Protein 2D4G (pdb70)

Solvent-accessible surface area: 16867 Å² total

CATH classification: 3.90.1140.10

Radius of gyration: 20.69 Å; Cα contacts (8 Å, |Δi|>4): 642; chains: 2; bounding box: 54×54×52 Å

InterPro domains:
  IPR009097 Cyclic phosphodiesterase [SSF55144] (1-170)
  IPR022932 Putative phosphoesterase YjcG [MF_01444] (1-168)
  IPR022932 Putative phosphoesterase YjcG [NF010223] (1-169)
  IPR050580 2H phosphoesterase superfamily YjcG-like protein [PTHR40037] (2-169)

Sequence (330 aa):
KYGIVLFPSKKLQDLANSYRKRYDPSYSLIPPHLTLRASFECAEEKADQLVSHLRNIAKESHPLVLKTKYSSFAPVNNVIYIKAEPTEELKTLNEKLYTGVLAGEQEYNFVPHVTVGQNLSDDEHSDVLGQLKQEVSHEEIVDRFHLLYQLENGSWTVYETFLLGKYGIVLFPSKKLQDLANSYRKRYDPSYSLIPPHLTLRASFECAEEKADQLVSHLRNIAKESHPLVLKTKYSSFAPVNNVIYIKAEPTEELKTLNEKLYTGVLAGEQEYNFVPHVTVGQNLSDDEHSDVLGQLKQEVSHEEIVDRFHLLYQLENGSWTVYETFLLG

B-factor: mean 23.37, std 12.93, range [2.51, 97.67]

Organism: Bacillus subtilis (strain 168) (NCBI:txid224308)

Structure (mmCIF, N/CA/C/O backbone):
data_2D4G
#
_entry.id   2D4G
#
_cell.length_a   99.660
_cell.length_b   73.930
_cell.length_c   61.770
_cell.angle_alpha   90.00
_cell.angle_beta   113.56
_cell.angle_gamma   90.00
#
_symmetry.space_group_name_H-M   'C 1 2 1'
#
loop_
_entity.id
_entity.type
_entity.pdbx_description
1 polymer 'hypothetical protein BSU11850'
2 water water
#
loop_
_atom_site.group_PDB
_atom_site.id
_atom_site.type_symbol
_atom_site.label_atom_id
_atom_site.label_alt_id
_atom_site.label_comp_id
_atom_site.label_asym_id
_atom_site.label_entity_id
_atom_site.label_seq_id
_atom_site.pdbx_PDB_ins_code
_atom_site.Cartn_x
_atom_site.Cartn_y
_atom_site.Cartn_z
_atom_site.occupancy
_atom_site.B_iso_or_equiv
_atom_site.auth_seq_id
_atom_site.auth_comp_id
_atom_site.auth_asym_id
_atom_site.auth_atom_id
_atom_site.pdbx_PDB_model_num
ATOM 9 N N . LYS A 1 2 ? 13.256 16.483 51.409 1.00 25.68 2 LYS A N 1
ATOM 10 C CA . LYS A 1 2 ? 11.831 16.794 51.350 1.00 23.87 2 LYS A CA 1
ATOM 11 C C . LYS A 1 2 ? 11.055 15.499 51.200 1.00 22.25 2 LYS A C 1
ATOM 12 O O . LYS A 1 2 ? 11.465 14.613 50.453 1.00 21.30 2 LYS A O 1
ATOM 18 N N . TYR A 1 3 ? 9.936 15.391 51.899 1.00 18.88 3 TYR A N 1
ATOM 19 C CA . TYR A 1 3 ? 9.118 14.197 51.783 1.00 17.96 3 TYR A CA 1
ATOM 20 C C . TYR A 1 3 ? 7.683 14.607 51.557 1.00 16.59 3 TYR A C 1
ATOM 21 O O . TYR A 1 3 ? 7.272 15.720 51.874 1.00 15.15 3 TYR A O 1
ATOM 30 N N . GLY A 1 4 ? 6.917 13.706 50.980 1.00 17.03 4 GLY A N 1
ATOM 31 C CA . GLY A 1 4 ? 5.517 13.993 50.806 1.00 15.03 4 GLY A CA 1
ATOM 32 C C . GLY A 1 4 ? 4.858 12.653 51.038 1.00 15.45 4 GLY A C 1
ATOM 33 O O . GLY A 1 4 ? 5.475 11.647 50.765 1.00 16.49 4 GLY A O 1
ATOM 34 N N . ILE A 1 5 ? 3.624 12.592 51.516 1.00 14.20 5 ILE A N 1
ATOM 35 C CA . ILE A 1 5 ? 2.905 11.302 51.690 1.00 14.78 5 ILE A CA 1
ATOM 36 C C . ILE A 1 5 ? 1.639 11.462 50.797 1.00 16.31 5 ILE A C 1
ATOM 37 O O . ILE A 1 5 ? 0.986 12.317 51.170 1.00 18.67 5 ILE A O 1
ATOM 42 N N . VAL A 1 6 ? 1.271 10.737 49.707 1.00 16.22 6 VAL A N 1
ATOM 43 C CA . VAL A 1 6 ? 0.062 11.089 48.870 1.00 15.55 6 VAL A CA 1
ATOM 44 C C . VAL A 1 6 ? -0.683 9.846 48.448 1.00 15.78 6 VAL A C 1
ATOM 45 O O . VAL A 1 6 ? -0.232 8.769 48.752 1.00 15.00 6 VAL A O 1
ATOM 49 N N . LEU A 1 7 ? -1.779 10.004 47.702 1.00 15.03 7 LEU A N 1
ATOM 50 C CA . LEU A 1 7 ? -2.539 8.873 47.164 1.00 15.77 7 LEU A CA 1
ATOM 51 C C . LEU A 1 7 ? -2.449 8.986 45.636 1.00 15.21 7 LEU A C 1
ATOM 52 O O . LEU A 1 7 ? -2.506 10.086 45.089 1.00 15.63 7 LEU A O 1
ATOM 57 N N . PHE A 1 8 ? -2.283 7.856 44.960 1.00 14.72 8 PHE A N 1
ATOM 58 C CA . PHE A 1 8 ? -2.232 7.826 43.511 1.00 13.96 8 PHE A CA 1
ATOM 59 C C . PHE A 1 8 ? -3.499 7.062 43.170 1.00 14.48 8 PHE A C 1
ATOM 60 O O . PHE A 1 8 ? -3.630 5.885 43.512 1.00 14.55 8 PHE A O 1
ATOM 68 N N . PRO A 1 9 ? -4.466 7.732 42.527 1.00 14.30 9 PRO A N 1
ATOM 69 C CA . PRO A 1 9 ? -5.733 7.105 42.148 1.00 13.14 9 PRO A CA 1
ATOM 70 C C . PRO A 1 9 ? -5.566 6.239 40.908 1.00 13.36 9 PRO A C 1
ATOM 71 O O . PRO A 1 9 ? -4.482 6.192 40.320 1.00 9.58 9 PRO A O 1
ATOM 75 N N . SER A 1 10 ? -6.647 5.573 40.509 1.00 14.21 10 SER A N 1
ATOM 76 C CA . SER A 1 10 ? -6.638 4.698 39.337 1.00 15.15 10 SER A CA 1
ATOM 77 C C . SER A 1 10 ? -6.046 5.380 38.105 1.00 14.65 10 SER A C 1
ATOM 78 O O . SER A 1 10 ? -5.945 6.606 38.054 1.00 13.77 10 SER A O 1
ATOM 81 N N . LYS A 1 11 ? -5.655 4.578 37.117 1.00 13.87 11 LYS A N 1
ATOM 82 C CA . LYS A 1 11 ? -5.091 5.100 35.870 1.00 15.48 11 LYS A CA 1
ATOM 83 C C . LYS A 1 11 ? -6.116 5.972 35.155 1.00 15.56 11 LYS A C 1
ATOM 84 O O . LYS A 1 11 ? -5.783 6.982 34.531 1.00 15.67 11 LYS A O 1
ATOM 90 N N . LYS A 1 12 ? -7.372 5.556 35.248 1.00 16.64 12 LYS A N 1
ATOM 91 C CA . LYS A 1 12 ? -8.471 6.257 34.615 1.00 19.49 12 LYS A CA 1
ATOM 92 C C . LYS A 1 12 ? -8.618 7.704 35.098 1.00 19.30 12 LYS A C 1
ATOM 93 O O . LYS A 1 12 ? -8.964 8.592 34.320 1.00 20.04 12 LYS A O 1
ATOM 99 N N . LEU A 1 13 ? -8.359 7.941 36.378 1.00 19.30 13 LEU A N 1
ATOM 100 C CA . LEU A 1 13 ? -8.471 9.288 36.926 1.00 17.82 13 LEU A CA 1
ATOM 101 C C . LEU A 1 13 ? -7.214 10.104 36.631 1.00 17.65 13 LEU A C 1
ATOM 102 O O . LEU A 1 13 ? -7.300 11.289 36.305 1.00 19.19 13 LEU A O 1
ATOM 107 N N . GLN A 1 14 ? -6.049 9.472 36.738 1.00 14.93 14 GLN A N 1
ATOM 108 C CA . GLN A 1 14 ? -4.797 10.162 36.460 1.00 15.02 14 GLN A CA 1
ATOM 109 C C . GLN A 1 14 ? -4.800 10.679 35.017 1.00 14.79 14 GLN A C 1
ATOM 110 O O . GLN A 1 14 ? -4.442 11.833 34.753 1.00 12.21 14 GLN A O 1
ATOM 116 N N . ASP A 1 15 ? -5.202 9.824 34.084 1.00 14.57 15 ASP A N 1
ATOM 117 C CA . ASP A 1 15 ? -5.246 10.220 32.680 1.00 15.15 15 ASP A CA 1
ATOM 118 C C . ASP A 1 15 ? -6.169 11.422 32.502 1.00 14.22 15 ASP A C 1
ATOM 119 O O . ASP A 1 15 ? -5.830 12.388 31.821 1.00 14.91 15 ASP A O 1
ATOM 124 N N . LEU A 1 16 ? -7.334 11.359 33.132 1.00 13.17 16 LEU A N 1
ATOM 125 C CA . LEU A 1 16 ? -8.298 12.444 33.058 1.00 12.74 16 LEU A CA 1
ATOM 126 C C . LEU A 1 16 ? -7.637 13.732 33.554 1.00 11.69 16 LEU A C 1
ATOM 127 O O . LEU A 1 16 ? -7.693 14.763 32.885 1.00 13.18 16 LEU A O 1
ATOM 132 N N . ALA A 1 17 ? -7.008 13.672 34.726 1.00 9.13 17 ALA A N 1
ATOM 133 C CA . ALA A 1 17 ? -6.343 14.848 35.281 1.00 9.72 17 ALA A CA 1
ATOM 134 C C . ALA A 1 17 ? -5.219 15.321 34.363 1.00 8.19 17 ALA A C 1
ATOM 135 O O . ALA A 1 17 ? -5.073 16.520 34.105 1.00 7.68 17 ALA A O 1
ATOM 137 N N . ASN A 1 18 ? -4.432 14.374 33.865 1.00 7.68 18 ASN A N 1
ATOM 138 C CA . ASN A 1 18 ? -3.319 14.696 32.979 1.00 9.29 18 ASN A CA 1
ATOM 139 C C . ASN A 1 18 ? -3.735 15.355 31.663 1.00 10.64 18 ASN A C 1
ATOM 140 O O . ASN A 1 18 ? -2.954 16.104 31.074 1.00 10.80 18 ASN A O 1
ATOM 145 N N . SER A 1 19 ? -4.952 15.088 31.194 1.00 11.06 19 SER A N 1
ATOM 146 C CA . SER A 1 19 ? -5.388 15.700 29.942 1.00 13.83 19 SER A CA 1
ATOM 147 C C . SER A 1 19 ? -5.460 17.214 30.140 1.00 14.21 19 SER A C 1
ATOM 148 O O . SER A 1 19 ? -5.499 17.976 29.176 1.00 13.29 19 SER A O 1
ATOM 151 N N . TYR A 1 20 ? -5.477 17.641 31.399 1.00 14.84 20 TYR A N 1
ATOM 152 C CA . TYR A 1 20 ? -5.522 19.065 31.721 1.00 13.75 20 TYR A CA 1
ATOM 153 C C . TYR A 1 20 ? -4.186 19.547 32.289 1.00 12.17 20 TYR A C 1
ATOM 154 O O . TYR A 1 20 ? -3.760 20.669 32.011 1.00 11.84 20 TYR A O 1
ATOM 163 N N . ARG A 1 21 ? -3.521 18.698 33.071 1.00 10.75 21 ARG A N 1
ATOM 164 C CA . ARG A 1 21 ? -2.236 19.071 33.664 1.00 11.82 21 ARG A CA 1
ATOM 165 C C . ARG A 1 21 ? -1.199 19.322 32.591 1.00 12.14 21 ARG A C 1
ATOM 166 O O . ARG A 1 21 ? -0.368 20.228 32.701 1.00 10.50 21 ARG A O 1
ATOM 174 N N . LYS A 1 22 ? -1.237 18.500 31.552 1.00 13.36 22 LYS A N 1
ATOM 175 C CA . LYS A 1 22 ? -0.282 18.663 30.479 1.00 14.48 22 LYS A CA 1
ATOM 176 C C . LYS A 1 22 ? -0.264 20.118 30.077 1.00 13.49 22 LYS A C 1
ATOM 177 O O . LYS A 1 22 ? 0.773 20.647 29.783 1.00 13.26 22 LYS A O 1
ATOM 183 N N . ARG A 1 23 ? -1.418 20.778 30.107 1.00 13.83 23 ARG A N 1
ATOM 184 C CA . ARG A 1 23 ? -1.511 22.175 29.703 1.00 13.93 23 ARG A CA 1
ATOM 185 C C . ARG A 1 23 ? -1.272 23.210 30.797 1.00 13.84 23 ARG A C 1
ATOM 186 O O . ARG A 1 23 ? -0.474 24.132 30.640 1.00 13.00 23 ARG A O 1
ATOM 194 N N . TYR A 1 24 ? -1.960 23.026 31.917 1.00 13.01 24 TYR A N 1
ATOM 195 C CA . TYR A 1 24 ? -1.932 23.985 33.010 1.00 12.33 24 TYR A CA 1
ATOM 196 C C . TYR A 1 24 ? -1.161 23.730 34.289 1.00 10.80 24 TYR A C 1
ATOM 197 O O . TYR A 1 24 ? -1.127 24.615 35.143 1.00 10.19 24 TYR A O 1
ATOM 206 N N . ASP A 1 25 ? -0.547 22.561 34.439 1.00 9.58 25 ASP A N 1
ATOM 207 C CA . ASP A 1 25 ? 0.154 22.247 35.690 1.00 9.21 25 ASP A CA 1
ATOM 208 C C . ASP A 1 25 ? 1.664 22.052 35.558 1.00 10.04 25 ASP A C 1
ATOM 209 O O . ASP A 1 25 ? 2.122 21.097 34.928 1.00 8.23 25 ASP A O 1
ATOM 214 N N . PRO A 1 26 ? 2.459 22.958 36.158 1.00 11.20 26 PRO A N 1
ATOM 215 C CA . PRO A 1 26 ? 3.919 22.839 36.083 1.00 13.26 26 PRO A CA 1
ATOM 216 C C . PRO A 1 26 ? 4.415 21.536 36.709 1.00 13.20 26 PRO A C 1
ATOM 217 O O . PRO A 1 26 ? 5.504 21.064 36.389 1.00 16.25 26 PRO A O 1
ATOM 221 N N . SER A 1 27 ? 3.613 20.956 37.600 1.00 14.02 27 SER A N 1
ATOM 222 C CA . SER A 1 27 ? 3.982 19.700 38.245 1.00 14.61 27 SER A CA 1
ATOM 223 C C . SER A 1 27 ? 3.796 18.530 37.293 1.00 15.42 27 SER A C 1
ATOM 224 O O . SER A 1 27 ? 4.187 17.402 37.596 1.00 16.46 27 SER A O 1
ATOM 227 N N . TYR A 1 28 ? 3.188 18.797 36.144 1.00 15.24 28 TYR A N 1
ATOM 228 C CA . TYR A 1 28 ? 2.949 17.753 35.160 1.00 15.92 28 TYR A CA 1
ATOM 229 C C . TYR A 1 28 ? 4.143 16.816 35.003 1.00 16.08 28 TYR A C 1
ATOM 230 O O . TYR A 1 28 ? 3.998 15.601 35.082 1.00 17.17 28 TYR A O 1
ATOM 239 N N . SER A 1 29 ? 5.321 17.386 34.786 1.00 14.96 29 SER A N 1
ATOM 240 C CA . SER A 1 29 ? 6.531 16.589 34.594 1.00 15.91 29 SER A CA 1
ATOM 241 C C . SER A 1 29 ? 7.258 16.238 35.889 1.00 15.79 29 SER A C 1
ATOM 242 O O . SER A 1 29 ? 8.317 15.616 35.857 1.00 16.64 29 SER A O 1
ATOM 245 N N . LEU A 1 30 ? 6.680 16.611 37.025 1.00 15.27 30 LEU A N 1
ATOM 246 C CA . LEU A 1 30 ? 7.310 16.358 38.317 1.00 14.23 30 LEU A CA 1
ATOM 247 C C . LEU A 1 30 ? 6.711 15.222 39.127 1.00 13.96 30 LEU A C 1
ATOM 248 O O . LEU A 1 30 ? 7.372 14.671 40.007 1.00 12.76 30 LEU A O 1
ATOM 253 N N . ILE A 1 31 ? 5.461 14.877 38.844 1.00 14.13 31 ILE A N 1
ATOM 254 C CA . ILE A 1 31 ? 4.785 13.833 39.598 1.00 13.73 31 ILE A CA 1
ATOM 255 C C . ILE A 1 31 ? 3.414 13.564 38.977 1.00 14.22 31 ILE A C 1
ATOM 256 O O . ILE A 1 31 ? 2.752 14.484 38.499 1.00 15.12 31 ILE A O 1
ATOM 261 N N . PRO A 1 32 ? 2.975 12.296 38.966 1.00 15.20 32 PRO A N 1
ATOM 262 C CA . PRO A 1 32 ? 1.665 11.970 38.387 1.00 15.08 32 PRO A CA 1
ATOM 263 C C . PRO A 1 32 ? 0.496 12.468 39.245 1.00 14.80 32 PRO A C 1
ATOM 264 O O . PRO A 1 32 ? 0.671 12.774 40.424 1.00 14.66 32 PRO A O 1
ATOM 268 N N . PRO A 1 33 ? -0.707 12.575 38.653 1.00 14.09 33 PRO A N 1
ATOM 269 C CA . PRO A 1 33 ? -1.885 13.042 39.389 1.00 13.50 33 PRO A CA 1
ATOM 270 C C . PRO A 1 33 ? -1.945 12.392 40.760 1.00 14.14 33 PRO A C 1
ATOM 271 O O . PRO A 1 33 ? -1.798 11.172 40.892 1.00 13.64 33 PRO A O 1
ATOM 275 N N . HIS A 1 34 ? -2.172 13.203 41.785 1.00 12.58 34 HIS A N 1
ATOM 276 C CA . HIS A 1 34 ? -2.208 12.680 43.143 1.00 11.23 34 HIS A CA 1
ATOM 277 C C . HIS A 1 34 ? -3.159 13.468 44.037 1.00 12.01 34 HIS A C 1
ATOM 278 O O . HIS A 1 34 ? -3.658 14.519 43.642 1.00 11.43 34 HIS A O 1
ATOM 285 N N . LEU A 1 35 ? -3.406 12.943 45.233 1.00 12.26 35 LEU A N 1
ATOM 286 C CA . LEU A 1 35 ? -4.270 13.576 46.203 1.00 14.63 35 LEU A CA 1
ATOM 287 C C . LEU A 1 35 ? -3.391 13.618 47.427 1.00 16.51 35 LEU A C 1
ATOM 288 O O . LEU A 1 35 ? -3.104 12.571 48.065 1.00 13.86 35 LEU A O 1
ATOM 293 N N . THR A 1 36 ? -3.011 14.873 47.713 1.00 19.43 36 THR A N 1
ATOM 294 C CA . THR A 1 36 ? -2.116 15.083 48.756 1.00 22.73 36 THR A CA 1
ATOM 295 C C . THR A 1 36 ? -2.071 14.448 50.066 1.00 26.75 36 THR A C 1
ATOM 296 O O . THR A 1 36 ? -2.844 14.515 51.009 1.00 25.38 36 THR A O 1
ATOM 300 N N . LEU A 1 37 ? -0.819 14.064 50.001 1.00 32.66 37 LEU A N 1
ATOM 301 C CA . LEU A 1 37 ? 0.147 13.603 50.794 1.00 35.83 37 LEU A CA 1
ATOM 302 C C . LEU A 1 37 ? -0.389 14.184 52.124 1.00 37.21 37 LEU A C 1
ATOM 303 O O . LEU A 1 37 ? -1.253 13.591 52.530 1.00 39.16 37 LEU A O 1
ATOM 308 N N . ARG A 1 38 ? 0.138 15.074 52.926 1.00 35.34 38 ARG A N 1
ATOM 309 C CA . ARG A 1 38 ? -0.348 15.809 54.225 1.00 30.50 38 ARG A CA 1
ATOM 310 C C . ARG A 1 38 ? 0.652 16.837 53.756 1.00 27.48 38 ARG A C 1
ATOM 311 O O . ARG A 1 38 ? 1.335 16.508 52.809 1.00 26.94 38 ARG A O 1
ATOM 319 N N . ALA A 1 39 ? 0.771 18.040 54.287 1.00 24.40 39 ALA A N 1
ATOM 320 C CA . ALA A 1 39 ? 1.773 18.911 53.673 1.00 22.90 39 ALA A CA 1
ATOM 321 C C . ALA A 1 39 ? 3.188 18.295 53.608 1.00 22.30 39 ALA A C 1
ATOM 322 O O . ALA A 1 39 ? 3.571 17.544 54.497 1.00 21.79 39 ALA A O 1
ATOM 324 N N . SER A 1 40 ? 3.975 18.630 52.583 1.00 22.31 40 SER A N 1
ATOM 325 C CA . SER A 1 40 ? 5.342 18.112 52.460 1.00 23.39 40 SER A CA 1
ATOM 326 C C . SER A 1 40 ? 6.175 18.685 53.587 1.00 23.57 40 SER A C 1
ATOM 327 O O . SER A 1 40 ? 5.920 19.787 54.086 1.00 21.25 40 SER A O 1
ATOM 330 N N . PHE A 1 41 ? 7.179 17.929 53.993 1.00 25.49 41 PHE A N 1
ATOM 331 C CA . PHE A 1 41 ? 8.003 18.383 55.112 1.00 29.42 41 PHE A CA 1
ATOM 332 C C . PHE A 1 41 ? 9.518 18.070 54.998 1.00 32.81 41 PHE A C 1
ATOM 333 O O . PHE A 1 41 ? 9.907 17.218 54.191 1.00 33.08 41 PHE A O 1
ATOM 341 N N . GLU A 1 42 ? 10.338 18.716 55.824 1.00 36.71 42 GLU A N 1
ATOM 342 C CA . GLU A 1 42 ? 11.786 18.551 55.826 1.00 40.82 42 GLU A CA 1
ATOM 343 C C . GLU A 1 42 ? 12.359 17.612 56.868 1.00 42.24 42 GLU A C 1
ATOM 344 O O . GLU A 1 42 ? 12.766 18.088 57.921 1.00 45.43 42 GLU A O 1
ATOM 350 N N . CYS A 1 43 ? 12.416 16.298 56.560 1.00 43.76 43 CYS A N 1
ATOM 351 C CA . CYS A 1 43 ? 12.941 15.388 57.575 1.00 44.92 43 CYS A CA 1
ATOM 352 C C . CYS A 1 43 ? 14.355 15.054 57.355 1.00 46.32 43 CYS A C 1
ATOM 353 O O . CYS A 1 43 ? 14.825 15.277 56.283 1.00 46.39 43 CYS A O 1
ATOM 356 N N . ALA A 1 44 ? 15.051 14.644 58.414 1.00 46.72 44 ALA A N 1
ATOM 357 C CA . ALA A 1 44 ? 16.477 14.299 58.328 1.00 47.09 44 ALA A CA 1
ATOM 358 C C . ALA A 1 44 ? 16.406 12.915 57.706 1.00 47.77 44 ALA A C 1
ATOM 359 O O . ALA A 1 44 ? 15.930 11.973 58.331 1.00 47.46 44 ALA A O 1
ATOM 361 N N . GLU A 1 45 ? 16.836 12.799 56.454 1.00 49.37 45 GLU A N 1
ATOM 362 C CA . GLU A 1 45 ? 16.788 11.519 55.729 1.00 51.27 45 GLU A CA 1
ATOM 363 C C . GLU A 1 45 ? 17.240 10.321 56.552 1.00 52.29 45 GLU A C 1
ATOM 364 O O . GLU A 1 45 ? 16.866 9.184 56.254 1.00 52.78 45 GLU A O 1
ATOM 370 N N . GLU A 1 46 ? 18.050 10.582 57.572 1.00 53.21 46 GLU A N 1
ATOM 371 C CA . GLU A 1 46 ? 18.601 9.527 58.403 1.00 54.25 46 GLU A CA 1
ATOM 372 C C . GLU A 1 46 ? 17.698 9.032 59.523 1.00 53.82 46 GLU A C 1
ATOM 373 O O . GLU A 1 46 ? 17.956 7.987 60.119 1.00 54.37 46 GLU A O 1
ATOM 379 N N . LYS A 1 47 ? 16.653 9.790 59.821 1.00 52.50 47 LYS A N 1
ATOM 380 C CA . LYS A 1 47 ? 15.699 9.390 60.840 1.00 51.17 47 LYS A CA 1
ATOM 381 C C . LYS A 1 47 ? 14.431 9.112 60.054 1.00 49.97 47 LYS A C 1
ATOM 382 O O . LYS A 1 47 ? 13.354 9.623 60.362 1.00 49.59 47 LYS A O 1
ATOM 388 N N . ALA A 1 48 ? 14.622 8.425 58.930 1.00 48.27 48 ALA A N 1
ATOM 389 C CA . ALA A 1 48 ? 13.543 8.060 58.024 1.00 46.32 48 ALA A CA 1
ATOM 390 C C . ALA A 1 48 ? 12.900 6.751 58.455 1.00 45.07 48 ALA A C 1
ATOM 391 O O . ALA A 1 48 ? 11.781 6.441 58.049 1.00 43.65 48 ALA A O 1
ATOM 393 N N . ASP A 1 49 ? 13.620 5.981 59.268 1.00 45.17 49 ASP A N 1
ATOM 394 C CA . ASP A 1 49 ? 13.103 4.710 59.767 1.00 44.30 49 ASP A CA 1
ATOM 395 C C . ASP A 1 49 ? 11.898 4.960 60.661 1.00 42.51 49 ASP A C 1
ATOM 396 O O . ASP A 1 49 ? 10.889 4.265 60.558 1.00 42.36 49 ASP A O 1
ATOM 401 N N . GLN A 1 50 ? 12.016 5.947 61.545 1.00 41.73 50 GLN A N 1
ATOM 402 C CA . GLN A 1 50 ? 10.924 6.302 62.447 1.00 41.24 50 GLN A CA 1
ATOM 403 C C . GLN A 1 50 ? 9.715 6.516 61.557 1.00 39.03 50 GLN A C 1
ATOM 404 O O . GLN A 1 50 ? 8.697 5.830 61.667 1.00 38.70 50 GLN A O 1
ATOM 410 N N . LEU A 1 51 ? 9.870 7.488 60.667 1.00 37.02 51 LEU A N 1
ATOM 411 C CA . LEU A 1 51 ? 8.858 7.871 59.700 1.00 34.78 51 LEU A CA 1
ATOM 412 C C . LEU A 1 51 ? 8.173 6.645 59.116 1.00 32.24 51 LEU A C 1
ATOM 413 O O . LEU A 1 51 ? 6.955 6.501 59.209 1.00 32.93 51 LEU A O 1
ATOM 418 N N . VAL A 1 52 ? 8.958 5.773 58.495 1.00 29.95 52 VAL A N 1
ATOM 419 C CA . VAL A 1 52 ? 8.418 4.570 57.878 1.00 29.07 52 VAL A CA 1
ATOM 420 C C . VAL A 1 52 ? 7.659 3.686 58.867 1.00 28.00 52 VAL A C 1
ATOM 421 O O . VAL A 1 52 ? 6.693 3.027 58.488 1.00 27.57 52 VAL A O 1
ATOM 425 N N . SER A 1 53 ? 8.086 3.679 60.129 1.00 27.29 53 SER A N 1
ATOM 426 C CA . SER A 1 53 ? 7.415 2.874 61.153 1.00 27.01 53 SER A CA 1
ATOM 427 C C . SER A 1 53 ? 6.081 3.502 61.459 1.00 26.91 53 SER A C 1
ATOM 428 O O . SER A 1 53 ? 5.029 2.854 61.399 1.00 26.78 53 SER A O 1
ATOM 431 N N . HIS A 1 54 ? 6.135 4.780 61.815 1.00 25.21 54 HIS A N 1
ATOM 432 C CA . HIS A 1 54 ? 4.927 5.492 62.147 1.00 25.36 54 HIS A CA 1
ATOM 433 C C . HIS A 1 54 ? 3.901 5.350 61.019 1.00 23.87 54 HIS A C 1
ATOM 434 O O . HIS A 1 54 ? 2.720 5.137 61.280 1.00 24.19 54 HIS A O 1
ATOM 441 N N . LEU A 1 55 ? 4.352 5.443 59.772 1.00 21.03 55 LEU A N 1
ATOM 442 C CA . LEU A 1 55 ? 3.436 5.315 58.645 1.00 21.73 55 LEU A CA 1
ATOM 443 C C . LEU A 1 55 ? 2.831 3.914 58.545 1.00 22.46 55 LEU A C 1
ATOM 444 O O . LEU A 1 55 ? 1.616 3.778 58.402 1.00 21.91 55 LEU A O 1
ATOM 449 N N . ARG A 1 56 ? 3.668 2.880 58.629 1.00 24.09 56 ARG A N 1
ATOM 450 C CA . ARG A 1 56 ? 3.189 1.496 58.557 1.00 25.60 56 ARG A CA 1
ATOM 451 C C . ARG A 1 56 ? 2.052 1.269 59.548 1.00 25.51 56 ARG A C 1
ATOM 452 O O . ARG A 1 56 ? 1.072 0.585 59.242 1.00 25.16 56 ARG A O 1
ATOM 460 N N . ASN A 1 57 ? 2.187 1.840 60.742 1.00 26.28 57 ASN A N 1
ATOM 461 C CA . ASN A 1 57 ? 1.161 1.694 61.770 1.00 25.82 57 ASN A CA 1
ATOM 462 C C . ASN A 1 57 ? -0.098 2.494 61.465 1.00 24.80 57 ASN A C 1
ATOM 463 O O . ASN A 1 57 ? -1.211 1.995 61.621 1.00 20.53 57 ASN A O 1
ATOM 468 N N . ILE A 1 58 ? 0.076 3.743 61.047 1.00 25.09 58 ILE A N 1
ATOM 469 C CA . ILE A 1 58 ? -1.070 4.576 60.710 1.00 24.99 58 ILE A CA 1
ATOM 470 C C . ILE A 1 58 ? -1.868 3.863 59.633 1.00 24.71 58 ILE A C 1
ATOM 471 O O . ILE A 1 58 ? -3.097 3.855 59.664 1.00 25.19 58 ILE A O 1
ATOM 476 N N . ALA A 1 59 ? -1.151 3.255 58.690 1.00 24.96 59 ALA A N 1
ATOM 477 C CA . ALA A 1 59 ? -1.767 2.517 57.592 1.00 26.37 59 ALA A CA 1
ATOM 478 C C . ALA A 1 59 ? -2.441 1.265 58.127 1.00 26.81 59 ALA A C 1
ATOM 479 O O . ALA A 1 59 ? -3.425 0.790 57.558 1.00 26.56 59 ALA A O 1
ATOM 481 N N . LYS A 1 60 ? -1.899 0.729 59.218 1.00 29.19 60 LYS A N 1
ATOM 482 C CA . LYS A 1 60 ? -2.459 -0.463 59.848 1.00 31.87 60 LYS A CA 1
ATOM 483 C C . LYS A 1 60 ? -3.897 -0.220 60.292 1.00 32.95 60 LYS A C 1
ATOM 484 O O . LYS A 1 60 ? -4.787 -1.005 59.965 1.00 34.34 60 LYS A O 1
ATOM 490 N N . GLU A 1 61 ? -4.126 0.859 61.040 1.00 33.38 61 GLU A N 1
ATOM 491 C CA . GLU A 1 61 ? -5.475 1.168 61.522 1.00 34.75 61 GLU A CA 1
ATOM 492 C C . GLU A 1 61 ? -6.291 2.044 60.613 1.00 33.98 61 GLU A C 1
ATOM 493 O O . GLU A 1 61 ? -7.085 2.860 61.082 1.00 34.18 61 GLU A O 1
ATOM 499 N N . SER A 1 62 ? -6.090 1.903 59.311 1.00 32.73 62 SER A N 1
ATOM 500 C CA . SER A 1 62 ? -6.861 2.681 58.368 1.00 31.27 62 SER A CA 1
ATOM 501 C C . SER A 1 62 ? -7.589 1.669 57.510 1.00 31.22 62 SER A C 1
ATOM 502 O O . SER A 1 62 ? -7.546 0.469 57.786 1.00 32.35 62 SER A O 1
ATOM 505 N N . HIS A 1 63 ? -8.272 2.151 56.484 1.00 29.68 63 HIS A N 1
ATOM 506 C CA . HIS A 1 63 ? -9.002 1.275 55.588 1.00 27.13 63 HIS A CA 1
ATOM 507 C C . HIS A 1 63 ? -8.990 1.916 54.221 1.00 25.58 63 HIS A C 1
ATOM 508 O O . HIS A 1 63 ? -8.810 3.125 54.099 1.00 24.80 63 HIS A O 1
ATOM 515 N N . PRO A 1 64 ? -9.162 1.111 53.167 1.00 23.31 64 PRO A N 1
ATOM 516 C CA . PRO A 1 64 ? -9.170 1.668 51.815 1.00 21.11 64 PRO A CA 1
ATOM 517 C C . PRO A 1 64 ? -10.151 2.842 51.798 1.00 21.17 64 PRO A C 1
ATOM 518 O O . PRO A 1 64 ? -11.256 2.724 52.328 1.00 21.05 64 PRO A O 1
ATOM 522 N N . LEU A 1 65 ? -9.750 3.969 51.211 1.00 20.89 65 LEU A N 1
ATOM 523 C CA . LEU A 1 65 ? -10.618 5.151 51.153 1.00 20.61 65 LEU A CA 1
ATOM 524 C C . LEU A 1 65 ? -11.441 5.235 49.877 1.00 19.04 65 LEU A C 1
ATOM 525 O O . LEU A 1 65 ? -10.966 4.885 48.797 1.00 18.40 65 LEU A O 1
ATOM 530 N N . VAL A 1 66 ? -12.672 5.719 49.995 1.00 19.57 66 VAL A N 1
ATOM 531 C CA . VAL A 1 66 ? -13.506 5.882 48.813 1.00 20.73 66 VAL A CA 1
ATOM 532 C C . VAL A 1 66 ? -13.379 7.328 48.356 1.00 19.99 66 VAL A C 1
ATOM 533 O O . VAL A 1 66 ? -13.547 8.257 49.142 1.00 19.94 66 VAL A O 1
ATOM 537 N N . LEU A 1 67 ? -13.054 7.510 47.083 1.00 20.54 67 LEU A N 1
ATOM 538 C CA . LEU A 1 67 ? -12.910 8.841 46.514 1.00 20.44 67 LEU A CA 1
ATOM 539 C C . LEU A 1 67 ? -14.021 9.070 45.483 1.00 20.09 67 LEU A C 1
ATOM 540 O O . LEU A 1 67 ? -14.058 8.377 44.463 1.00 20.34 67 LEU A O 1
ATOM 545 N N . LYS A 1 68 ? -14.944 9.995 45.761 1.00 20.14 68 LYS A N 1
ATOM 546 C CA . LYS A 1 68 ? -16.007 10.331 44.799 1.00 20.69 68 LYS A CA 1
ATOM 547 C C . LYS A 1 68 ? -15.728 11.765 44.351 1.00 19.69 68 LYS A C 1
ATOM 548 O O . LYS A 1 68 ? -15.914 12.721 45.110 1.00 17.84 68 LYS A O 1
ATOM 562 N N . THR A 1 70 ? -16.487 15.006 42.483 1.00 18.60 70 THR A N 1
ATOM 563 C CA . THR A 1 70 ? -17.711 15.687 42.086 1.00 19.44 70 THR A CA 1
ATOM 564 C C . THR A 1 70 ? -17.634 16.840 41.098 1.00 18.90 70 THR A C 1
ATOM 565 O O . THR A 1 70 ? -18.624 17.133 40.435 1.00 17.43 70 THR A O 1
ATOM 569 N N . LYS A 1 71 ? -16.486 17.501 40.987 1.00 17.91 71 LYS A N 1
ATOM 570 C CA . LYS A 1 71 ? -16.401 18.635 40.071 1.00 16.16 71 LYS A CA 1
ATOM 571 C C . LYS A 1 71 ? -15.047 19.304 40.064 1.00 15.26 71 LYS A C 1
ATOM 572 O O . LYS A 1 71 ? -14.141 18.911 40.795 1.00 14.95 71 LYS A O 1
ATOM 578 N N . TYR A 1 72 ? -14.929 20.327 39.225 1.00 14.76 72 TYR A N 1
ATOM 579 C CA . TYR A 1 72 ? -13.710 21.110 39.147 1.00 16.22 72 TYR A CA 1
ATOM 580 C C . TYR A 1 72 ? -14.003 22.382 39.926 1.00 17.11 72 TYR A C 1
ATOM 581 O O . TYR A 1 72 ? -15.076 22.972 39.781 1.00 17.20 72 TYR A O 1
ATOM 590 N N . SER A 1 73 ? -13.056 22.797 40.756 1.00 17.05 73 SER A N 1
ATOM 591 C CA . SER A 1 73 ? -13.225 24.006 41.546 1.00 18.43 73 SER A CA 1
ATOM 592 C C . SER A 1 73 ? -11.886 24.737 41.618 1.00 18.86 73 SER A C 1
ATOM 593 O O . SER A 1 73 ? -10.930 24.352 40.937 1.00 19.51 73 SER A O 1
ATOM 596 N N . SER A 1 74 ? -11.814 25.781 42.441 1.00 18.57 74 SER A N 1
ATOM 597 C CA . SER A 1 74 ? -10.585 26.564 42.572 1.00 18.33 74 SER A CA 1
ATOM 598 C C . SER A 1 74 ? -10.359 27.135 43.973 1.00 19.13 74 SER A C 1
ATOM 599 O O . SER A 1 74 ? -11.313 27.356 44.723 1.00 19.36 74 SER A O 1
ATOM 602 N N . PHE A 1 75 ? -9.096 27.386 44.314 1.00 16.94 75 PHE A N 1
ATOM 603 C CA . PHE A 1 75 ? -8.756 27.957 45.615 1.00 16.98 75 PHE A CA 1
ATOM 604 C C . PHE A 1 75 ? -8.581 29.475 45.532 1.00 19.04 75 PHE A C 1
ATOM 605 O O . PHE A 1 75 ? -8.048 30.086 46.466 1.00 20.18 75 PHE A O 1
ATOM 613 N N . ALA A 1 76 ? -9.028 30.082 44.432 1.00 18.26 76 ALA A N 1
ATOM 614 C CA . ALA A 1 76 ? -8.909 31.523 44.285 1.00 19.12 76 ALA A CA 1
ATOM 615 C C . ALA A 1 76 ? -9.852 32.157 45.319 1.00 20.11 76 ALA A C 1
ATOM 616 O O . ALA A 1 76 ? -10.848 31.541 45.710 1.00 22.62 76 ALA A O 1
ATOM 618 N N . PRO A 1 77 ? -9.537 33.373 45.795 1.00 20.44 77 PRO A N 1
ATOM 619 C CA . PRO A 1 77 ? -8.395 34.169 45.348 1.00 19.56 77 PRO A CA 1
ATOM 620 C C . PRO A 1 77 ? -7.143 33.967 46.217 1.00 19.11 77 PRO A C 1
ATOM 621 O O . PRO A 1 77 ? -6.274 34.844 46.257 1.00 21.01 77 PRO A O 1
ATOM 625 N N . VAL A 1 78 ? -7.060 32.849 46.931 1.00 18.23 78 VAL A N 1
ATOM 626 C CA . VAL A 1 78 ? -5.894 32.570 47.769 1.00 18.04 78 VAL A CA 1
ATOM 627 C C . VAL A 1 78 ? -4.773 32.040 46.879 1.00 19.43 78 VAL A C 1
ATOM 628 O O . VAL A 1 78 ? -3.603 32.410 47.034 1.00 21.08 78 VAL A O 1
ATOM 632 N N . ASN A 1 79 ? -5.088 31.119 45.999 1.00 19.37 79 ASN A N 1
ATOM 633 C CA . ASN A 1 79 ? -4.085 30.566 45.132 1.00 19.40 79 ASN A CA 1
ATOM 634 C C . ASN A 1 79 ? -4.841 30.195 43.798 1.00 17.40 79 ASN A C 1
ATOM 635 O O . ASN A 1 79 ? -5.894 29.560 43.873 1.00 16.96 79 ASN A O 1
ATOM 640 N N . ASN A 1 80 ? -4.318 30.589 42.581 1.00 15.29 80 ASN A N 1
ATOM 641 C CA . ASN A 1 80 ? -4.903 30.261 41.287 1.00 15.53 80 ASN A CA 1
ATOM 642 C C . ASN A 1 80 ? -4.606 28.804 40.981 1.00 15.24 80 ASN A C 1
ATOM 643 O O . ASN A 1 80 ? -3.868 28.480 40.047 1.00 14.83 80 ASN A O 1
ATOM 648 N N . VAL A 1 81 ? -5.184 27.935 41.807 1.00 15.39 81 VAL A N 1
ATOM 649 C CA . VAL A 1 81 ? -5.029 26.493 41.694 1.00 13.52 81 VAL A CA 1
ATOM 650 C C . VAL A 1 81 ? -6.381 25.888 41.363 1.00 13.46 81 VAL A C 1
ATOM 651 O O . VAL A 1 81 ? -7.322 26.012 42.149 1.00 14.62 81 VAL A O 1
ATOM 655 N N . ILE A 1 82 ? -6.484 25.252 40.199 1.00 11.53 82 ILE A N 1
ATOM 656 C CA . ILE A 1 82 ? -7.733 24.618 39.791 1.00 11.61 82 ILE A CA 1
ATOM 657 C C . ILE A 1 82 ? -7.575 23.120 40.034 1.00 11.93 82 ILE A C 1
ATOM 658 O O . ILE A 1 82 ? -6.551 22.526 39.690 1.00 12.91 82 ILE A O 1
ATOM 663 N N . TYR A 1 83 ? -8.587 22.508 40.634 1.00 11.46 83 TYR A N 1
ATOM 664 C CA . TYR A 1 83 ? -8.505 21.091 40.956 1.00 11.74 83 TYR A CA 1
ATOM 665 C C . TYR A 1 83 ? -9.802 20.330 40.747 1.00 11.49 83 TYR A C 1
ATOM 666 O O . TYR A 1 83 ? -10.850 20.921 40.505 1.00 10.86 83 TYR A O 1
ATOM 675 N N . ILE A 1 84 ? -9.707 19.006 40.858 1.00 11.66 84 ILE A N 1
ATOM 676 C CA . ILE A 1 84 ? -10.863 18.115 40.763 1.00 14.17 84 ILE A CA 1
ATOM 677 C C . ILE A 1 84 ? -11.215 17.870 42.231 1.00 14.12 84 ILE A C 1
ATOM 678 O O . ILE A 1 84 ? -10.361 17.447 43.006 1.00 16.04 84 ILE A O 1
ATOM 683 N N . LYS A 1 85 ? -12.458 18.130 42.620 1.00 15.67 85 LYS A N 1
ATOM 684 C CA . LYS A 1 85 ? -12.854 17.957 44.013 1.00 16.82 85 LYS A CA 1
ATOM 685 C C . LYS A 1 85 ? -13.317 16.568 44.427 1.00 17.35 85 LYS A C 1
ATOM 686 O O . LYS A 1 85 ? -14.202 15.975 43.806 1.00 18.21 85 LYS A O 1
ATOM 692 N N . ALA A 1 86 ? -12.709 16.057 45.494 1.00 17.22 86 ALA A N 1
ATOM 693 C CA . ALA A 1 86 ? -13.074 14.755 46.040 1.00 17.79 86 ALA A CA 1
ATOM 694 C C . ALA A 1 86 ? -14.016 15.065 47.201 1.00 17.85 86 ALA A C 1
ATOM 695 O O . ALA A 1 86 ? -13.793 16.041 47.921 1.00 16.92 86 ALA A O 1
ATOM 697 N N . GLU A 1 87 ? -15.074 14.278 47.382 1.00 20.06 87 GLU A N 1
ATOM 698 C CA . GLU A 1 87 ? -15.979 14.554 48.498 1.00 22.21 87 GLU A CA 1
ATOM 699 C C . GLU A 1 87 ? -15.257 14.273 49.808 1.00 21.27 87 GLU A C 1
ATOM 700 O O . GLU A 1 87 ? -14.765 13.169 50.033 1.00 20.89 87 GLU A O 1
ATOM 706 N N . PRO A 1 88 ? -15.172 15.282 50.686 1.00 21.62 88 PRO A N 1
ATOM 707 C CA . PRO A 1 88 ? -14.503 15.118 51.976 1.00 21.96 88 PRO A CA 1
ATOM 708 C C . PRO A 1 88 ? -15.224 14.045 52.780 1.00 22.00 88 PRO A C 1
ATOM 709 O O . PRO A 1 88 ? -16.444 13.904 52.686 1.00 22.72 88 PRO A O 1
ATOM 713 N N . THR A 1 89 ? -14.470 13.274 53.551 1.00 21.64 89 THR A N 1
ATOM 714 C CA . THR A 1 89 ? -15.055 12.216 54.364 1.00 20.84 89 THR A CA 1
ATOM 715 C C . THR A 1 89 ? -14.369 12.208 55.711 1.00 20.02 89 THR A C 1
ATOM 716 O O . THR A 1 89 ? -13.320 12.827 55.886 1.00 20.87 89 THR A O 1
ATOM 720 N N . GLU A 1 90 ? -14.970 11.507 56.663 1.00 20.49 90 GLU A N 1
ATOM 721 C CA . GLU A 1 90 ? -14.391 11.388 57.989 1.00 20.87 90 GLU A CA 1
ATOM 722 C C . GLU A 1 90 ? -13.102 10.604 57.841 1.00 19.52 90 GLU A C 1
ATOM 723 O O . GLU A 1 90 ? -12.105 10.896 58.494 1.00 20.60 90 GLU A O 1
ATOM 729 N N . GLU A 1 91 ? -13.132 9.604 56.968 1.00 19.22 91 GLU A N 1
ATOM 730 C CA . GLU A 1 91 ? -11.963 8.773 56.730 1.00 19.46 91 GLU A CA 1
ATOM 731 C C . GLU A 1 91 ? -10.763 9.609 56.283 1.00 18.40 91 GLU A C 1
ATOM 732 O O . GLU A 1 91 ? -9.727 9.610 56.952 1.00 19.74 91 GLU A O 1
ATOM 738 N N . LEU A 1 92 ? -10.893 10.321 55.165 1.00 16.12 92 LEU A N 1
ATOM 739 C CA . LEU A 1 92 ? -9.797 11.164 54.684 1.00 15.63 92 LEU A CA 1
ATOM 740 C C . LEU A 1 92 ? -9.343 12.135 55.779 1.00 17.03 92 LEU A C 1
ATOM 741 O O . LEU A 1 92 ? -8.149 12.362 55.975 1.00 18.30 92 LEU A O 1
ATOM 746 N N . LYS A 1 93 ? -10.312 12.698 56.490 1.00 18.39 93 LYS A N 1
ATOM 747 C CA . LYS A 1 93 ? -10.062 13.636 57.579 1.00 19.69 93 LYS A CA 1
ATOM 748 C C . LYS A 1 93 ? -9.252 12.964 58.695 1.00 19.24 93 LYS A C 1
ATOM 749 O O . LYS A 1 93 ? -8.216 13.473 59.129 1.00 18.51 93 LYS A O 1
ATOM 755 N N . THR A 1 94 ? -9.732 11.808 59.141 1.00 19.84 94 THR A N 1
ATOM 756 C CA . THR A 1 94 ? -9.089 11.041 60.201 1.00 20.19 94 THR A CA 1
ATOM 757 C C . THR A 1 94 ? -7.651 10.669 59.850 1.00 21.03 94 THR A C 1
ATOM 758 O O . THR A 1 94 ? -6.755 10.765 60.689 1.00 22.14 94 THR A O 1
ATOM 762 N N . LEU A 1 95 ? -7.435 10.240 58.612 1.00 21.33 95 LEU A N 1
ATOM 763 C CA . LEU A 1 95 ? -6.102 9.852 58.163 1.00 23.60 95 LEU A CA 1
ATOM 764 C C . LEU A 1 95 ? -5.219 11.091 58.034 1.00 23.30 95 LEU A C 1
ATOM 765 O O . LEU A 1 95 ? -4.057 11.081 58.444 1.00 21.89 95 LEU A O 1
ATOM 770 N N . ASN A 1 96 ? -5.773 12.162 57.467 1.00 22.66 96 ASN A N 1
ATOM 771 C CA . ASN A 1 96 ? -5.035 13.417 57.320 1.00 23.45 96 ASN A CA 1
ATOM 772 C C . ASN A 1 96 ? -4.575 13.834 58.705 1.00 24.88 96 ASN A C 1
ATOM 773 O O . ASN A 1 96 ? -3.430 14.240 58.916 1.00 24.09 96 ASN A O 1
ATOM 778 N N . GLU A 1 97 ? -5.510 13.710 59.641 1.00 26.02 97 GLU A N 1
ATOM 779 C CA . GLU A 1 97 ? -5.322 14.044 61.047 1.00 28.87 97 GLU A CA 1
ATOM 780 C C . GLU A 1 97 ? -4.228 13.198 61.713 1.00 28.80 97 GLU A C 1
ATOM 781 O O . GLU A 1 97 ? -3.488 13.684 62.571 1.00 28.12 97 GLU A O 1
ATOM 787 N N . LYS A 1 98 ? -4.124 11.935 61.308 1.00 29.58 98 LYS A N 1
ATOM 788 C CA . LYS A 1 98 ? -3.133 11.029 61.879 1.00 29.40 98 LYS A CA 1
ATOM 789 C C . LYS A 1 98 ? -1.760 11.213 61.248 1.00 27.63 98 LYS A C 1
ATOM 790 O O . LYS A 1 98 ? -0.778 10.610 61.691 1.00 29.13 98 LYS A O 1
ATOM 796 N N . LEU A 1 99 ? -1.683 12.053 60.221 1.00 24.42 99 LEU A N 1
ATOM 797 C CA . LEU A 1 99 ? -0.413 12.309 59.559 1.00 22.36 99 LEU A CA 1
ATOM 798 C C . LEU A 1 99 ? 0.279 13.512 60.195 1.00 22.20 99 LEU A C 1
ATOM 799 O O . LEU A 1 99 ? 1.330 13.957 59.737 1.00 20.79 99 LEU A O 1
ATOM 804 N N . TYR A 1 100 ? -0.314 14.024 61.270 1.00 22.66 100 TYR A N 1
ATOM 805 C CA . TYR A 1 100 ? 0.240 15.165 61.987 1.00 23.21 100 TYR A CA 1
ATOM 806 C C . TYR A 1 100 ? 0.506 14.832 63.452 1.00 24.03 100 TYR A C 1
ATOM 807 O O . TYR A 1 100 ? 0.679 15.724 64.284 1.00 25.07 100 TYR A O 1
ATOM 816 N N . THR A 1 101 ? 0.538 13.539 63.755 1.00 23.71 101 THR A N 1
ATOM 817 C CA . THR A 1 101 ? 0.789 13.063 65.108 1.00 23.28 101 THR A CA 1
ATOM 818 C C . THR A 1 101 ? 2.187 12.454 65.170 1.00 24.28 101 THR A C 1
ATOM 819 O O . THR A 1 101 ? 2.897 12.408 64.164 1.00 24.36 101 THR A O 1
ATOM 823 N N . GLY A 1 102 ? 2.574 11.987 66.354 1.00 24.35 102 GLY A N 1
ATOM 824 C CA . GLY A 1 102 ? 3.880 11.374 66.525 1.00 23.57 102 GLY A CA 1
ATOM 825 C C . GLY A 1 102 ? 5.021 12.191 65.953 1.00 24.45 102 GLY A C 1
ATOM 826 O O . GLY A 1 102 ? 4.996 13.422 65.985 1.00 23.48 102 GLY A O 1
ATOM 827 N N . VAL A 1 103 ? 6.023 11.498 65.421 1.00 26.10 103 VAL A N 1
ATOM 828 C CA . VAL A 1 103 ? 7.195 12.141 64.837 1.00 28.89 103 VAL A CA 1
ATOM 829 C C . VAL A 1 103 ? 6.856 13.076 63.668 1.00 30.20 103 VAL A C 1
ATOM 830 O O . VAL A 1 103 ? 7.716 13.813 63.182 1.00 29.54 103 VAL A O 1
ATOM 834 N N . LEU A 1 104 ? 5.598 13.061 63.234 1.00 31.91 104 LEU A N 1
ATOM 835 C CA . LEU A 1 104 ? 5.155 13.924 62.140 1.00 34.20 104 LEU A CA 1
ATOM 836 C C . LEU A 1 104 ? 4.364 15.109 62.677 1.00 36.69 104 LEU A C 1
ATOM 837 O O . LEU A 1 104 ? 3.719 15.836 61.916 1.00 35.96 104 LEU A O 1
ATOM 842 N N . ALA A 1 105 ? 4.414 15.293 63.994 1.00 39.46 105 ALA A N 1
ATOM 843 C CA . ALA A 1 105 ? 3.708 16.389 64.640 1.00 43.40 105 ALA A CA 1
ATOM 844 C C . ALA A 1 105 ? 4.408 17.713 64.370 1.00 45.86 105 ALA A C 1
ATOM 845 O O . ALA A 1 105 ? 5.636 17.797 64.337 1.00 46.61 105 ALA A O 1
ATOM 847 N N . GLY A 1 106 ? 3.606 18.748 64.179 1.00 47.94 106 GLY A N 1
ATOM 848 C CA . GLY A 1 106 ? 4.123 20.074 63.908 1.00 50.42 106 GLY A CA 1
ATOM 849 C C . GLY A 1 106 ? 2.859 20.851 63.664 1.00 51.89 106 GLY A C 1
ATOM 850 O O . GLY A 1 106 ? 1.776 20.261 63.746 1.00 51.48 106 GLY A O 1
ATOM 851 N N . GLU A 1 107 ? 2.930 22.143 63.366 1.00 53.41 107 GLU A N 1
ATOM 852 C CA . GLU A 1 107 ? 1.660 22.792 63.149 1.00 55.26 107 GLU A CA 1
ATOM 853 C C . GLU A 1 107 ? 1.064 22.717 61.785 1.00 55.44 107 GLU A C 1
ATOM 854 O O . GLU A 1 107 ? 1.438 23.403 60.835 1.00 55.70 107 GLU A O 1
ATOM 860 N N . GLN A 1 108 ? 0.069 21.862 61.801 1.00 55.39 108 GLN A N 1
ATOM 861 C CA . GLN A 1 108 ? -0.834 21.453 60.769 1.00 55.30 108 GLN A CA 1
ATOM 862 C C . GLN A 1 108 ? -1.346 22.490 59.774 1.00 56.17 108 GLN A C 1
ATOM 863 O O . GLN A 1 108 ? -0.716 23.482 59.405 1.00 55.69 108 GLN A O 1
ATOM 869 N N . GLU A 1 109 ? -2.546 22.148 59.363 1.00 57.19 109 GLU A N 1
ATOM 870 C CA . GLU A 1 109 ? -3.429 22.812 58.453 1.00 57.78 109 GLU A CA 1
ATOM 871 C C . GLU A 1 109 ? -3.435 24.235 57.932 1.00 56.30 109 GLU A C 1
ATOM 872 O O . GLU A 1 109 ? -2.515 25.053 57.898 1.00 56.72 109 GLU A O 1
ATOM 878 N N . TYR A 1 110 ? -4.696 24.375 57.591 1.00 54.23 110 TYR A N 1
ATOM 879 C CA . TYR A 1 110 ? -5.582 25.341 57.064 1.00 52.01 110 TYR A CA 1
ATOM 880 C C . TYR A 1 110 ? -6.258 24.502 56.081 1.00 48.28 110 TYR A C 1
ATOM 881 O O . TYR A 1 110 ? -5.685 23.972 55.121 1.00 49.60 110 TYR A O 1
ATOM 890 N N . ASN A 1 111 ? -7.499 24.307 56.481 1.00 43.03 111 ASN A N 1
ATOM 891 C CA . ASN A 1 111 ? -8.428 23.456 55.849 1.00 38.57 111 ASN A CA 1
ATOM 892 C C . ASN A 1 111 ? -7.812 22.449 54.958 1.00 33.90 111 ASN A C 1
ATOM 893 O O . ASN A 1 111 ? -7.106 22.737 53.992 1.00 31.93 111 ASN A O 1
ATOM 898 N N . PHE A 1 112 ? -8.040 21.221 55.362 1.00 29.16 112 PHE A N 1
ATOM 899 C CA . PHE A 1 112 ? -7.568 20.134 54.593 1.00 24.98 112 PHE A CA 1
ATOM 900 C C . PHE A 1 112 ? -8.722 19.997 53.627 1.00 22.80 112 PHE A C 1
ATOM 901 O O . PHE A 1 112 ? -9.875 19.867 54.043 1.00 22.22 112 PHE A O 1
ATOM 909 N N . VAL A 1 113 ? -8.424 20.082 52.340 1.00 20.01 113 VAL A N 1
ATOM 910 C CA . VAL A 1 113 ? -9.456 19.959 51.331 1.00 15.77 113 VAL A CA 1
ATOM 911 C C . VAL A 1 113 ? -8.984 18.962 50.287 1.00 14.50 113 VAL A C 1
ATOM 912 O O . VAL A 1 113 ? -8.138 19.271 49.447 1.00 15.09 113 VAL A O 1
ATOM 916 N N . PRO A 1 114 ? -9.518 17.734 50.344 1.00 13.49 114 PRO A N 1
ATOM 917 C CA . PRO A 1 114 ? -9.189 16.640 49.427 1.00 11.83 114 PRO A CA 1
ATOM 918 C C . PRO A 1 114 ? -9.292 17.099 47.980 1.00 10.22 114 PRO A C 1
ATOM 919 O O . PRO A 1 114 ? -10.361 17.524 47.545 1.00 11.06 114 PRO A O 1
ATOM 923 N N . HIS A 1 115 ? -8.197 17.010 47.232 1.00 9.35 115 HIS A N 1
ATOM 924 C CA . HIS A 1 115 ? -8.231 17.435 45.839 1.00 9.51 115 HIS A CA 1
ATOM 925 C C . HIS A 1 115 ? -7.145 16.854 44.939 1.00 9.51 115 HIS A C 1
ATOM 926 O O . HIS A 1 115 ? -6.125 16.358 45.407 1.00 7.28 115 HIS A O 1
ATOM 933 N N . VAL A 1 116 ? -7.394 16.912 43.632 1.00 10.72 116 VAL A N 1
ATOM 934 C CA . VAL A 1 116 ? -6.427 16.469 42.634 1.00 9.28 116 VAL A CA 1
ATOM 935 C C . VAL A 1 116 ? -6.249 17.656 41.695 1.00 9.63 116 VAL A C 1
ATOM 936 O O . VAL A 1 116 ? -7.165 18.026 40.962 1.00 10.80 116 VAL A O 1
ATOM 940 N N . THR A 1 117 ? -5.065 18.255 41.741 1.00 9.57 117 THR A N 1
ATOM 941 C CA . THR A 1 117 ? -4.729 19.427 40.938 1.00 8.89 117 THR A CA 1
ATOM 942 C C . THR A 1 117 ? -4.581 19.161 39.448 1.00 9.52 117 THR A C 1
ATOM 943 O O . THR A 1 117 ? -3.955 18.179 39.044 1.00 9.60 117 THR A O 1
ATOM 947 N N . VAL A 1 118 ? -5.151 20.049 38.633 1.00 8.92 118 VAL A N 1
ATOM 948 C CA . VAL A 1 118 ? -5.039 19.931 37.185 1.00 9.87 118 VAL A CA 1
ATOM 949 C C . VAL A 1 118 ? -4.426 21.221 36.660 1.00 11.32 118 VAL A C 1
ATOM 950 O O . VAL A 1 118 ? -3.953 21.272 35.522 1.00 11.57 118 VAL A O 1
ATOM 954 N N . GLY A 1 119 ? -4.426 22.255 37.501 1.00 10.53 119 GLY A N 1
ATOM 955 C CA . GLY A 1 119 ? -3.849 23.533 37.110 1.00 10.00 119 GLY A CA 1
ATOM 956 C C . GLY A 1 119 ? -3.380 24.384 38.286 1.00 10.33 119 GLY A C 1
ATOM 957 O O . GLY A 1 119 ? -4.062 24.460 39.313 1.00 11.17 119 GLY A O 1
ATOM 958 N N . GLN A 1 120 ? -2.218 25.020 38.148 1.00 9.08 120 GLN A N 1
ATOM 959 C CA . GLN A 1 120 ? -1.688 25.880 39.209 1.00 9.99 120 GLN A CA 1
ATOM 960 C C . GLN A 1 120 ? -0.602 26.840 38.704 1.00 9.26 120 GLN A C 1
ATOM 961 O O . GLN A 1 120 ? -0.102 26.691 37.592 1.00 8.43 120 GLN A O 1
ATOM 967 N N . ASN A 1 121 ? -0.246 27.822 39.532 1.00 12.38 121 ASN A N 1
ATOM 968 C CA . ASN A 1 121 ? 0.762 28.829 39.183 1.00 13.76 121 ASN A CA 1
ATOM 969 C C . ASN A 1 121 ? 0.277 29.608 37.960 1.00 14.44 121 ASN A C 1
ATOM 970 O O . ASN A 1 121 ? 1.071 30.076 37.143 1.00 13.18 121 ASN A O 1
ATOM 975 N N . LEU A 1 122 ? -1.042 29.744 37.854 1.00 16.13 122 LEU A N 1
ATOM 976 C CA . LEU A 1 122 ? -1.673 30.436 36.736 1.00 16.00 122 LEU A CA 1
ATOM 977 C C . LEU A 1 122 ? -1.852 31.932 36.957 1.00 16.15 122 LEU A C 1
ATOM 978 O O . LEU A 1 122 ? -2.060 32.391 38.085 1.00 14.12 122 LEU A O 1
ATOM 983 N N . SER A 1 123 ? -1.778 32.687 35.865 1.00 15.37 123 SER A N 1
ATOM 984 C CA . SER A 1 123 ? -1.976 34.126 35.925 1.00 15.58 123 SER A CA 1
ATOM 985 C C . SER A 1 123 ? -3.460 34.275 36.215 1.00 15.82 123 SER A C 1
ATOM 986 O O . SER A 1 123 ? -4.217 33.306 36.069 1.00 14.26 123 SER A O 1
ATOM 989 N N . ASP A 1 124 ? -3.884 35.468 36.621 1.00 16.24 124 ASP A N 1
ATOM 990 C CA . ASP A 1 124 ? -5.297 35.688 36.910 1.00 15.83 124 ASP A CA 1
ATOM 991 C C . ASP A 1 124 ? -6.145 35.504 35.657 1.00 16.32 124 ASP A C 1
ATOM 992 O O . ASP A 1 124 ? -7.238 34.944 35.730 1.00 16.47 124 ASP A O 1
ATOM 997 N 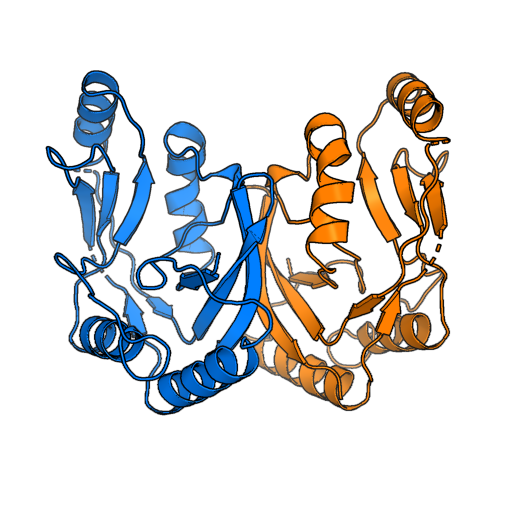N . ASP A 1 125 ? -5.643 35.967 34.511 1.00 16.31 125 ASP A N 1
ATOM 998 C CA . ASP A 1 125 ? -6.378 35.843 33.250 1.00 17.77 125 ASP A CA 1
ATOM 999 C C . ASP A 1 125 ? -6.527 34.410 32.755 1.00 17.18 125 ASP A C 1
ATOM 1000 O O . ASP A 1 125 ? -7.639 33.988 32.429 1.00 17.74 125 ASP A O 1
ATOM 1005 N N . GLU A 1 126 ? -5.426 33.661 32.681 1.00 15.95 126 GLU A N 1
ATOM 1006 C CA . GLU A 1 126 ? -5.518 32.274 32.220 1.00 16.90 126 GLU A CA 1
ATOM 1007 C C . GLU A 1 126 ? -6.379 31.462 33.175 1.00 15.97 126 GLU A C 1
ATOM 1008 O O . GLU A 1 126 ? -7.131 30.579 32.750 1.00 15.58 126 GLU A O 1
ATOM 1014 N N . HIS A 1 127 ? -6.272 31.766 34.465 1.00 15.00 127 HIS A N 1
ATOM 1015 C CA . HIS A 1 127 ? -7.058 31.066 35.469 1.00 14.20 127 HIS A CA 1
ATOM 1016 C C . HIS A 1 127 ? -8.535 31.331 35.233 1.00 15.43 127 HIS A C 1
ATOM 1017 O O . HIS A 1 127 ? -9.362 30.434 35.366 1.00 13.12 127 HIS A O 1
ATOM 1024 N N . SER A 1 128 ? -8.860 32.567 34.867 1.00 16.72 128 SER A N 1
ATOM 1025 C CA . SER A 1 128 ? -10.243 32.951 34.605 1.00 17.43 128 SER A CA 1
ATOM 1026 C C . SER A 1 128 ? -10.808 32.191 33.398 1.00 19.06 128 SER A C 1
ATOM 1027 O O . SER A 1 128 ? -11.979 31.806 33.385 1.00 18.31 128 SER A O 1
ATOM 1030 N N . ASP A 1 129 ? -9.969 31.972 32.390 1.00 18.66 129 ASP A N 1
ATOM 1031 C CA . ASP A 1 129 ? -10.383 31.250 31.194 1.00 19.10 129 ASP A CA 1
ATOM 1032 C C . ASP A 1 129 ? -10.596 29.760 31.457 1.00 18.51 129 ASP A C 1
ATOM 1033 O O . ASP A 1 129 ? -11.577 29.179 30.992 1.00 19.54 129 ASP A O 1
ATOM 1038 N N . VAL A 1 130 ? -9.676 29.147 32.201 1.00 18.64 130 VAL A N 1
ATOM 1039 C CA . VAL A 1 130 ? -9.765 27.725 32.517 1.00 16.02 130 VAL A CA 1
ATOM 1040 C C . VAL A 1 130 ? -10.936 27.400 33.435 1.00 15.99 130 VAL A C 1
ATOM 1041 O O . VAL A 1 130 ? -11.630 26.405 33.213 1.00 15.03 130 VAL A O 1
ATOM 1045 N N . LEU A 1 131 ? -11.160 28.219 34.463 1.00 17.07 131 LEU A N 1
ATOM 1046 C CA . LEU A 1 131 ? -12.272 27.968 35.377 1.00 20.05 131 LEU A CA 1
ATOM 1047 C C . LEU A 1 131 ? -13.594 28.145 34.649 1.00 22.09 131 LEU A C 1
ATOM 1048 O O . LEU A 1 131 ? -14.564 27.441 34.924 1.00 22.15 131 LEU A O 1
ATOM 1053 N N . GLY A 1 132 ? -13.626 29.097 33.721 1.00 23.17 132 GLY A N 1
ATOM 1054 C CA . GLY A 1 132 ? -14.828 29.322 32.949 1.00 25.82 132 GLY A CA 1
ATOM 1055 C C . GLY A 1 132 ? -15.101 28.074 32.132 1.00 28.31 132 GLY A C 1
ATOM 1056 O O . GLY A 1 132 ? -16.263 27.734 31.907 1.00 30.44 132 GLY A O 1
ATOM 1057 N N . GLN A 1 133 ? -14.041 27.394 31.691 1.00 30.13 133 GLN A N 1
ATOM 1058 C CA . GLN A 1 133 ? -14.215 26.167 30.907 1.00 32.24 133 GLN A CA 1
ATOM 1059 C C . GLN A 1 133 ? -14.611 25.000 31.828 1.00 31.77 133 GLN A C 1
ATOM 1060 O O . GLN A 1 133 ? -15.673 24.395 31.645 1.00 33.73 133 GLN A O 1
ATOM 1066 N N . LEU A 1 134 ? -13.805 24.738 32.853 1.00 28.36 134 LEU A N 1
ATOM 1067 C CA . LEU A 1 134 ? -14.034 23.609 33.755 1.00 26.07 134 LEU A CA 1
ATOM 1068 C C . LEU A 1 134 ? -15.071 23.644 34.888 1.00 24.05 134 LEU A C 1
ATOM 1069 O O . LEU A 1 134 ? -15.649 22.604 35.207 1.00 22.57 134 LEU A O 1
ATOM 1074 N N . LYS A 1 135 ? -15.306 24.800 35.507 1.00 22.74 135 LYS A N 1
ATOM 1075 C CA . LYS A 1 135 ? -16.266 24.870 36.614 1.00 21.28 135 LYS A CA 1
ATOM 1076 C C . LYS A 1 135 ? -17.585 24.152 36.374 1.00 19.49 135 LYS A C 1
ATOM 1077 O O . LYS A 1 135 ? -18.118 23.507 37.275 1.00 17.56 135 LYS A O 1
ATOM 1091 N N . GLN A 1 137 ? -17.953 21.998 33.756 1.00 19.45 137 GLN A N 1
ATOM 1092 C CA . GLN A 1 137 ? -17.692 20.799 32.972 1.00 20.62 137 GLN A CA 1
ATOM 1093 C C . GLN A 1 137 ? -17.975 19.638 33.926 1.00 21.19 137 GLN A C 1
ATOM 1094 O O . GLN A 1 137 ? -17.427 19.585 35.026 1.00 20.98 137 GLN A O 1
ATOM 1100 N N . GLU A 1 138 ? -18.843 18.723 33.510 1.00 21.94 138 GLU A N 1
ATOM 1101 C CA . GLU A 1 138 ? -19.214 17.581 34.338 1.00 23.45 138 GLU A CA 1
ATOM 1102 C C . GLU A 1 138 ? -18.105 16.595 34.633 1.00 21.62 138 GLU A C 1
ATOM 1103 O O . GLU A 1 138 ? -17.205 16.378 33.823 1.00 20.46 138 GLU A O 1
ATOM 1109 N N . VAL A 1 139 ? -18.196 15.996 35.812 1.00 21.63 139 VAL A N 1
ATOM 1110 C CA . VAL A 1 139 ? -17.241 14.995 36.259 1.00 22.20 139 VAL A CA 1
ATOM 1111 C C . VAL A 1 139 ? -17.856 14.157 37.371 1.00 21.81 139 VAL A C 1
ATOM 1112 O O . VAL A 1 139 ? -18.305 14.683 38.387 1.00 22.91 139 VAL A O 1
ATOM 1116 N N . SER A 1 140 ? -17.898 12.848 37.152 1.00 22.12 140 SER A N 1
ATOM 1117 C CA . SER A 1 140 ? -18.436 11.916 38.131 1.00 22.29 140 SER A CA 1
ATOM 1118 C C . SER A 1 140 ? -17.589 10.654 38.059 1.00 22.37 140 SER A C 1
ATOM 1119 O O . SER A 1 140 ? -17.709 9.859 37.129 1.00 21.93 140 SER A O 1
ATOM 1122 N N . HIS A 1 141 ? -16.715 10.493 39.042 1.00 21.25 141 HIS A N 1
ATOM 1123 C CA . HIS A 1 141 ? -15.828 9.346 39.100 1.00 20.73 141 HIS A CA 1
ATOM 1124 C C . HIS A 1 141 ? -15.744 8.887 40.544 1.00 21.26 141 HIS A C 1
ATOM 1125 O O . HIS A 1 141 ? -15.616 9.699 41.459 1.00 22.47 141 HIS A O 1
ATOM 1132 N N . GLU A 1 142 ? -15.826 7.581 40.747 1.00 20.27 142 GLU A N 1
ATOM 1133 C CA . GLU A 1 142 ? -15.752 7.028 42.084 1.00 21.00 142 GLU A CA 1
ATOM 1134 C C . GLU A 1 142 ? -14.865 5.794 42.079 1.00 20.58 142 GLU A C 1
ATOM 1135 O O . GLU A 1 142 ? -14.970 4.945 41.197 1.00 19.19 142 GLU A O 1
ATOM 1141 N N . GLU A 1 143 ? -13.980 5.711 43.063 1.00 20.56 143 GLU A N 1
ATOM 1142 C CA . GLU A 1 143 ? -13.072 4.582 43.189 1.00 21.33 143 GLU A CA 1
ATOM 1143 C C . GLU A 1 143 ? -12.683 4.425 44.648 1.00 21.07 143 GLU A C 1
ATOM 1144 O O . GLU A 1 143 ? -12.956 5.297 45.472 1.00 20.14 143 GLU A O 1
ATOM 1150 N N . ILE A 1 144 ? -12.057 3.299 44.959 1.00 20.89 144 ILE A N 1
ATOM 1151 C CA . ILE A 1 144 ? -11.594 3.021 46.304 1.00 20.77 144 ILE A CA 1
ATOM 1152 C C . ILE A 1 144 ? -10.078 2.899 46.203 1.00 20.52 144 ILE A C 1
ATOM 1153 O O . ILE A 1 144 ? -9.569 2.083 45.432 1.00 21.49 144 ILE A O 1
ATOM 1158 N N . VAL A 1 145 ? -9.355 3.729 46.948 1.00 19.14 145 VAL A N 1
ATOM 1159 C CA . VAL A 1 145 ? -7.896 3.683 46.932 1.00 17.86 145 VAL A CA 1
ATOM 1160 C C . VAL A 1 145 ? -7.445 2.960 48.194 1.00 17.51 145 VAL A C 1
ATOM 1161 O O . VAL A 1 145 ? -7.815 3.350 49.302 1.00 17.17 145 VAL A O 1
ATOM 1165 N N . ASP A 1 146 ? -6.638 1.916 48.022 1.00 16.43 146 ASP A N 1
ATOM 1166 C CA . ASP A 1 146 ? -6.178 1.104 49.149 1.00 16.54 146 ASP A CA 1
ATOM 1167 C C . ASP A 1 146 ? -4.713 1.265 49.552 1.00 15.77 146 ASP A C 1
ATOM 1168 O O . ASP A 1 146 ? -4.125 0.336 50.109 1.00 15.35 146 ASP A O 1
ATOM 1173 N N . ARG A 1 147 ? -4.123 2.430 49.296 1.00 16.84 147 ARG A N 1
ATOM 1174 C CA . ARG A 1 147 ? -2.717 2.631 49.642 1.00 15.88 147 ARG A CA 1
ATOM 1175 C C . ARG A 1 147 ? -2.237 4.067 49.446 1.00 14.99 147 ARG A C 1
ATOM 1176 O O . ARG A 1 147 ? -2.786 4.808 48.634 1.00 15.39 147 ARG A O 1
ATOM 1184 N N . PHE A 1 148 ? -1.207 4.455 50.193 1.00 14.76 148 PHE A N 1
ATOM 1185 C CA . PHE A 1 148 ? -0.636 5.785 50.040 1.00 16.70 148 PHE A CA 1
ATOM 1186 C C . PHE A 1 148 ? 0.872 5.641 49.901 1.00 16.60 148 PHE A C 1
ATOM 1187 O O . PHE A 1 148 ? 1.441 4.615 50.280 1.00 19.53 148 PHE A O 1
ATOM 1195 N N . HIS A 1 149 ? 1.516 6.650 49.332 1.00 14.71 149 HIS A N 1
ATOM 1196 C CA . HIS A 1 149 ? 2.951 6.587 49.108 1.00 15.56 149 HIS A CA 1
ATOM 1197 C C . HIS A 1 149 ? 3.728 7.694 49.789 1.00 15.56 149 HIS A C 1
ATOM 1198 O O . HIS A 1 149 ? 3.209 8.784 50.025 1.00 14.14 149 HIS A O 1
ATOM 1205 N N . LEU A 1 150 ? 4.980 7.393 50.111 1.00 14.35 150 LEU A N 1
ATOM 1206 C CA . LEU A 1 150 ? 5.866 8.367 50.729 1.00 14.83 150 LEU A CA 1
ATOM 1207 C C . LEU A 1 150 ? 6.877 8.650 49.642 1.00 14.37 150 LEU A C 1
ATOM 1208 O O . LEU A 1 150 ? 7.388 7.726 49.022 1.00 13.58 150 LEU A O 1
ATOM 1213 N N . LEU A 1 151 ? 7.178 9.909 49.386 1.00 16.86 151 LEU A N 1
ATOM 1214 C CA . LEU A 1 151 ? 8.134 10.171 48.332 1.00 18.43 151 LEU A CA 1
ATOM 1215 C C . LEU A 1 151 ? 9.073 11.311 48.779 1.00 17.14 151 LEU A C 1
ATOM 1216 O O . LEU A 1 151 ? 8.813 11.995 49.782 1.00 16.24 151 LEU A O 1
ATOM 1221 N N . TYR A 1 152 ? 10.177 11.485 48.056 1.00 15.23 152 TYR A N 1
ATOM 1222 C CA . TYR A 1 152 ? 11.149 12.537 48.358 1.00 14.14 152 TYR A CA 1
ATOM 1223 C C . TYR A 1 152 ? 11.469 13.309 47.079 1.00 14.03 152 TYR A C 1
ATOM 1224 O O . TYR A 1 152 ? 11.378 12.766 45.973 1.00 14.32 152 TYR A O 1
ATOM 1233 N N . GLN A 1 153 ? 11.865 14.568 47.236 1.00 14.11 153 GLN A N 1
ATOM 1234 C CA . GLN A 1 153 ? 12.138 15.449 46.110 1.00 14.41 153 GLN A CA 1
ATOM 1235 C C . GLN A 1 153 ? 13.559 15.472 45.575 1.00 14.93 153 GLN A C 1
ATOM 1236 O O . GLN A 1 153 ? 14.521 15.615 46.331 1.00 17.97 153 GLN A O 1
ATOM 1242 N N . LEU A 1 154 ? 13.684 15.341 44.257 1.00 14.44 154 LEU A N 1
ATOM 1243 C CA . LEU A 1 154 ? 14.991 15.380 43.617 1.00 13.37 154 LEU A CA 1
ATOM 1244 C C . LEU A 1 154 ? 15.430 16.808 43.408 1.00 14.79 154 LEU A C 1
ATOM 1245 O O . LEU A 1 154 ? 14.674 17.749 43.631 1.00 13.17 154 LEU A O 1
ATOM 1250 N N . GLU A 1 155 ? 16.670 16.960 42.976 1.00 17.09 155 GLU A N 1
ATOM 1251 C CA . GLU A 1 155 ? 17.224 18.272 42.723 1.00 18.68 155 GLU A CA 1
ATOM 1252 C C . GLU A 1 155 ? 16.336 19.040 41.749 1.00 18.58 155 GLU A C 1
ATOM 1253 O O . GLU A 1 155 ? 16.033 20.209 41.971 1.00 17.84 155 GLU A O 1
ATOM 1259 N N . ASN A 1 156 ? 15.894 18.373 40.685 1.00 17.31 156 ASN A N 1
ATOM 1260 C CA . ASN A 1 156 ? 15.068 19.039 39.683 1.00 16.58 156 ASN A CA 1
ATOM 1261 C C . ASN A 1 156 ? 13.610 19.264 40.075 1.00 15.33 156 ASN A C 1
ATOM 1262 O O . ASN A 1 156 ? 12.793 19.644 39.235 1.00 13.90 156 ASN A O 1
ATOM 1267 N N . GLY A 1 157 ? 13.284 19.027 41.342 1.00 14.98 157 GLY A N 1
ATOM 1268 C CA . GLY A 1 157 ? 11.921 19.236 41.804 1.00 13.13 157 GLY A CA 1
ATOM 1269 C C . GLY A 1 157 ? 10.951 18.071 41.661 1.00 14.04 157 GLY A C 1
ATOM 1270 O O . GLY A 1 157 ? 9.893 18.071 42.298 1.00 14.63 157 GLY A O 1
ATOM 1271 N N . SER A 1 158 ? 11.274 17.083 40.830 1.00 13.48 158 SER A N 1
ATOM 1272 C CA . SER A 1 158 ? 10.367 15.947 40.669 1.00 13.37 158 SER A CA 1
ATOM 1273 C C . SER A 1 158 ? 10.380 15.111 41.940 1.00 13.84 158 SER A C 1
ATOM 1274 O O . SER A 1 158 ? 11.284 15.245 42.763 1.00 15.50 158 SER A O 1
ATOM 1277 N N . TRP A 1 159 ? 9.366 14.264 42.104 1.00 13.25 159 TRP A N 1
ATOM 1278 C CA . TRP A 1 159 ? 9.248 13.413 43.282 1.00 12.70 159 TRP A CA 1
ATOM 1279 C C . TRP A 1 159 ? 9.338 11.923 42.934 1.00 14.33 159 TRP A C 1
ATOM 1280 O O . TRP A 1 159 ? 8.736 11.470 41.962 1.00 12.53 159 TRP A O 1
ATOM 1291 N N . THR A 1 160 ? 10.092 11.173 43.739 1.00 14.19 160 THR A N 1
ATOM 1292 C CA . THR A 1 160 ? 10.267 9.734 43.551 1.00 12.95 160 THR A CA 1
ATOM 1293 C C . THR A 1 160 ? 9.659 8.988 44.742 1.00 13.64 160 THR A C 1
ATOM 1294 O O . THR A 1 160 ? 9.746 9.453 45.874 1.00 14.75 160 THR A O 1
ATOM 1298 N N . VAL A 1 161 ? 9.052 7.834 44.481 1.00 11.88 161 VAL A N 1
ATOM 1299 C CA . VAL A 1 161 ? 8.432 7.024 45.528 1.00 12.04 161 VAL A CA 1
ATOM 1300 C C . VAL A 1 161 ? 9.465 6.258 46.347 1.00 12.48 161 VAL A C 1
ATOM 1301 O O . VAL A 1 161 ? 10.291 5.5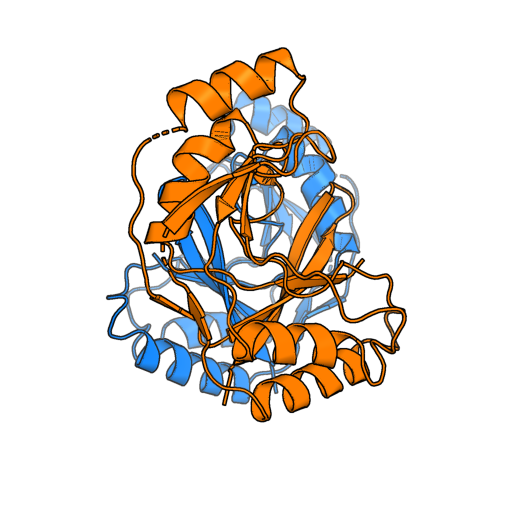30 45.798 1.00 11.94 161 VAL A O 1
ATOM 1305 N N . TYR A 1 162 ? 9.416 6.420 47.664 1.00 12.68 162 TYR A N 1
ATOM 1306 C CA . TYR A 1 162 ? 10.348 5.713 48.529 1.00 13.12 162 TYR A CA 1
ATOM 1307 C C . TYR A 1 162 ? 9.690 4.428 49.009 1.00 13.04 162 TYR A C 1
ATOM 1308 O O . TYR A 1 162 ? 10.284 3.352 48.925 1.00 12.29 162 TYR A O 1
ATOM 1317 N N . GLU A 1 163 ? 8.454 4.536 49.490 1.00 12.94 163 GLU A N 1
ATOM 1318 C CA . GLU A 1 163 ? 7.746 3.361 49.981 1.00 14.68 163 GLU A CA 1
ATOM 1319 C C . GLU A 1 163 ? 6.228 3.483 49.862 1.00 15.36 163 GLU A C 1
ATOM 1320 O O . GLU A 1 163 ? 5.675 4.579 49.940 1.00 14.84 163 GLU A O 1
ATOM 1326 N N . THR A 1 164 ? 5.567 2.340 49.685 1.00 15.89 164 THR A N 1
ATOM 1327 C CA . THR A 1 164 ? 4.113 2.274 49.560 1.00 15.85 164 THR A CA 1
ATOM 1328 C C . THR A 1 164 ? 3.519 1.539 50.753 1.00 16.98 164 THR A C 1
ATOM 1329 O O . THR A 1 164 ? 4.039 0.506 51.171 1.00 15.50 164 THR A O 1
ATOM 1333 N N . PHE A 1 165 ? 2.412 2.058 51.276 1.00 19.02 165 PHE A N 1
ATOM 1334 C CA . PHE A 1 165 ? 1.753 1.460 52.433 1.00 19.63 165 PHE A CA 1
ATOM 1335 C C . PHE A 1 165 ? 0.337 0.974 52.132 1.00 20.80 165 PHE A C 1
ATOM 1336 O O . PHE A 1 165 ? -0.482 1.714 51.587 1.00 20.85 165 PHE A O 1
ATOM 1344 N N . LEU A 1 166 ? 0.062 -0.276 52.493 1.00 23.23 166 LEU A N 1
ATOM 1345 C CA . LEU A 1 166 ? -1.251 -0.878 52.287 1.00 24.84 166 LEU A CA 1
ATOM 1346 C C . LEU A 1 166 ? -2.178 -0.535 53.452 1.00 26.72 166 LEU A C 1
ATOM 1347 O O . LEU A 1 166 ? -1.791 -0.637 54.617 1.00 26.63 166 LEU A O 1
ATOM 1352 N N . LEU A 1 167 ? -3.402 -0.128 53.133 1.00 27.00 167 LEU A N 1
ATOM 1353 C CA . LEU A 1 167 ? -4.372 0.230 54.161 1.00 28.65 167 LEU A CA 1
ATOM 1354 C C . LEU A 1 167 ? -5.118 -1.006 54.648 1.00 30.16 167 LEU A C 1
ATOM 1355 O O . LEU A 1 167 ? -5.817 -1.662 53.875 1.00 29.99 167 LEU A O 1
ATOM 1360 N N . GLY A 1 168 ? -4.968 -1.321 55.932 1.00 31.96 168 GLY A N 1
ATOM 1361 C CA . GLY A 1 168 ? -5.632 -2.489 56.479 1.00 33.68 168 GLY A CA 1
ATOM 1362 C C . GLY A 1 168 ? -4.743 -3.718 56.420 1.00 35.47 168 GLY A C 1
ATOM 1363 O O . GLY A 1 168 ? -4.872 -4.593 57.303 1.00 37.02 168 GLY A O 1
ATOM 1372 N N . LYS B 1 2 ? 0.126 -1.909 31.077 1.00 28.76 2 LYS B N 1
ATOM 1373 C CA . LYS B 1 2 ? 1.567 -2.139 31.053 1.00 26.77 2 LYS B CA 1
ATOM 1374 C C . LYS B 1 2 ? 2.206 -1.991 32.426 1.00 24.29 2 LYS B C 1
ATOM 1375 O O . LYS B 1 2 ? 2.046 -0.965 33.088 1.00 22.23 2 LYS B O 1
ATOM 1381 N N . TYR B 1 3 ? 2.939 -3.020 32.839 1.00 21.67 3 TYR B N 1
ATOM 1382 C CA . TYR B 1 3 ? 3.628 -3.012 34.123 1.00 18.70 3 TYR B CA 1
ATOM 1383 C C . TYR B 1 3 ? 5.135 -3.000 33.917 1.00 18.57 3 TYR B C 1
ATOM 1384 O O . TYR B 1 3 ? 5.644 -3.485 32.902 1.00 16.04 3 TYR B O 1
ATOM 1393 N N . GLY B 1 4 ? 5.840 -2.436 34.893 1.00 17.67 4 GLY B N 1
ATOM 1394 C CA . GLY B 1 4 ? 7.286 -2.367 34.829 1.00 16.17 4 GLY B CA 1
ATOM 1395 C C . GLY B 1 4 ? 7.872 -2.628 36.200 1.00 15.81 4 GLY B C 1
ATOM 1396 O O . GLY B 1 4 ? 7.272 -2.279 37.213 1.00 13.80 4 GLY B O 1
ATOM 1397 N N . ILE B 1 5 ? 9.037 -3.260 36.238 1.00 16.18 5 ILE B N 1
ATOM 1398 C CA . ILE B 1 5 ? 9.696 -3.562 37.501 1.00 14.17 5 ILE B CA 1
ATOM 1399 C C . ILE B 1 5 ? 11.086 -2.961 37.425 1.00 14.49 5 ILE B C 1
ATOM 1400 O O . ILE B 1 5 ? 11.883 -3.315 36.556 1.00 15.31 5 ILE B O 1
ATOM 1405 N N . VAL B 1 6 ? 11.370 -2.036 38.333 1.00 12.34 6 VAL B N 1
ATOM 1406 C CA . VAL B 1 6 ? 12.651 -1.357 38.322 1.00 9.77 6 VAL B CA 1
ATOM 1407 C C . VAL B 1 6 ? 13.194 -1.080 39.709 1.00 11.04 6 VAL B C 1
ATOM 1408 O O . VAL B 1 6 ? 12.527 -1.302 40.721 1.00 11.59 6 VAL B O 1
ATOM 1412 N N . LEU B 1 7 ? 14.426 -0.583 39.727 1.00 11.46 7 LEU B N 1
ATOM 1413 C CA . LEU B 1 7 ? 15.096 -0.187 40.952 1.00 11.20 7 LEU B CA 1
ATOM 1414 C C . LEU B 1 7 ? 15.279 1.323 40.843 1.00 11.83 7 LEU B C 1
ATOM 1415 O O . LEU B 1 7 ? 15.641 1.837 39.782 1.00 12.69 7 LEU B O 1
ATOM 1420 N N . PHE B 1 8 ? 15.012 2.034 41.926 1.00 10.78 8 PHE B N 1
ATOM 1421 C CA . PHE B 1 8 ? 15.218 3.467 41.934 1.00 10.58 8 PHE B CA 1
ATOM 1422 C C . PHE B 1 8 ? 16.436 3.653 42.825 1.00 11.23 8 PHE B C 1
ATOM 1423 O O . PHE B 1 8 ? 16.429 3.257 43.993 1.00 9.03 8 PHE B O 1
ATOM 1431 N N . PRO B 1 9 ? 17.521 4.212 42.273 1.00 10.39 9 PRO B N 1
ATOM 1432 C CA . PRO B 1 9 ? 18.726 4.418 43.074 1.00 10.99 9 PRO B CA 1
ATOM 1433 C C . PRO B 1 9 ? 18.625 5.611 44.012 1.00 11.62 9 PRO B C 1
ATOM 1434 O O . PRO B 1 9 ? 17.578 6.263 44.115 1.00 9.48 9 PRO B O 1
ATOM 1438 N N . SER B 1 10 ? 19.734 5.873 44.696 1.00 12.93 10 SER B N 1
ATOM 1439 C CA . SER B 1 10 ? 19.851 6.986 45.621 1.00 15.50 10 SER B CA 1
ATOM 1440 C C . SER B 1 10 ? 19.600 8.220 44.782 1.00 17.54 10 SER B C 1
ATOM 1441 O O . SER B 1 10 ? 19.882 8.227 43.582 1.00 19.88 10 SER B O 1
ATOM 1444 N N . LYS B 1 11 ? 19.102 9.277 45.402 1.00 17.52 11 LYS B N 1
ATOM 1445 C CA . LYS B 1 11 ? 18.850 10.489 44.656 1.00 17.77 11 LYS B CA 1
ATOM 1446 C C . LYS B 1 11 ? 20.143 11.131 44.155 1.00 16.30 11 LYS B C 1
ATOM 1447 O O . LYS B 1 11 ? 20.123 11.858 43.164 1.00 17.68 11 LYS B O 1
ATOM 1453 N N . LYS B 1 12 ? 21.267 10.862 44.818 1.00 16.37 12 LYS B N 1
ATOM 1454 C CA . LYS B 1 12 ? 22.534 11.431 44.350 1.00 17.82 12 LYS B CA 1
ATOM 1455 C C . LYS B 1 12 ? 22.754 10.919 42.932 1.00 16.21 12 LYS B C 1
ATOM 1456 O O . LYS B 1 12 ? 23.203 11.657 42.054 1.00 16.02 12 LYS B O 1
ATOM 1462 N N . LEU B 1 13 ? 22.429 9.647 42.717 1.00 14.83 13 LEU B N 1
ATOM 1463 C CA . LEU B 1 13 ? 22.579 9.031 41.403 1.00 11.97 13 LEU B CA 1
ATOM 1464 C C . LEU B 1 13 ? 21.440 9.459 40.485 1.00 11.23 13 LEU B C 1
ATOM 1465 O O . LEU B 1 13 ? 21.612 9.520 39.268 1.00 12.62 13 LEU B O 1
ATOM 1470 N N . GLN B 1 14 ? 20.274 9.752 41.054 1.00 9.98 14 GLN B N 1
ATOM 1471 C CA . GLN B 1 14 ? 19.154 10.185 40.225 1.00 11.32 14 GLN B CA 1
ATOM 1472 C C . GLN B 1 14 ? 19.449 11.586 39.707 1.00 12.32 14 GLN B C 1
ATOM 1473 O O . GLN B 1 14 ? 19.242 11.871 38.522 1.00 9.83 14 GLN B O 1
ATOM 1479 N N . ASP B 1 15 ? 19.944 12.451 40.594 1.00 10.70 15 ASP B N 1
ATOM 1480 C CA . ASP B 1 15 ? 20.291 13.814 40.210 1.00 11.03 15 ASP B CA 1
ATOM 1481 C C . ASP B 1 15 ? 21.383 13.780 39.150 1.00 10.83 15 ASP B C 1
ATOM 1482 O O . ASP B 1 15 ? 21.319 14.501 38.156 1.00 11.93 15 ASP B O 1
ATOM 1487 N N . LEU B 1 16 ? 22.386 12.937 39.353 1.00 12.05 16 LEU B N 1
ATOM 1488 C CA . LEU B 1 16 ? 23.468 12.829 38.384 1.00 13.55 16 LEU B CA 1
ATOM 1489 C C . LEU B 1 16 ? 22.851 12.499 37.020 1.00 13.38 16 LEU B C 1
ATOM 1490 O O . LEU B 1 16 ? 23.012 13.244 36.055 1.00 13.94 16 LEU B O 1
ATOM 1495 N N . ALA B 1 17 ? 22.133 11.384 36.949 1.00 11.96 17 ALA B N 1
ATOM 1496 C CA . ALA B 1 17 ? 21.497 10.977 35.702 1.00 10.60 17 ALA B CA 1
ATOM 1497 C C . ALA B 1 17 ? 20.607 12.076 35.110 1.00 11.40 17 ALA B C 1
ATOM 1498 O O . ALA B 1 17 ? 20.583 12.274 33.891 1.00 12.32 17 ALA B O 1
ATOM 1500 N N . ASN B 1 18 ? 19.874 12.794 35.957 1.00 10.38 18 ASN B N 1
ATOM 1501 C CA . ASN B 1 18 ? 18.990 13.848 35.455 1.00 11.12 18 ASN B CA 1
ATOM 1502 C C . ASN B 1 18 ? 19.706 15.084 34.916 1.00 11.80 18 ASN B C 1
ATOM 1503 O O . ASN B 1 18 ? 19.119 15.855 34.150 1.00 10.26 18 ASN B O 1
ATOM 1508 N N . SER B 1 19 ? 20.963 15.282 35.310 1.00 11.38 19 SER B N 1
ATOM 1509 C CA . SER B 1 19 ? 21.709 16.440 34.831 1.00 13.33 19 SER B CA 1
ATOM 1510 C C . SER B 1 19 ? 21.966 16.265 33.340 1.00 13.88 19 SER B C 1
ATOM 1511 O O . SER B 1 19 ? 22.307 17.220 32.644 1.00 15.43 19 SER B O 1
ATOM 1514 N N . TYR B 1 20 ? 21.799 15.035 32.859 1.00 14.23 20 TYR B N 1
ATOM 1515 C CA . TYR B 1 20 ? 21.984 14.724 31.445 1.00 14.60 20 TYR B CA 1
ATOM 1516 C C . TYR B 1 20 ? 20.643 14.369 30.795 1.00 15.41 20 TYR B C 1
ATOM 1517 O O . TYR B 1 20 ? 20.388 14.721 29.639 1.00 15.08 20 TYR B O 1
ATOM 1526 N N . ARG B 1 21 ? 19.790 13.676 31.545 1.00 14.15 21 ARG B N 1
ATOM 1527 C CA . ARG B 1 21 ? 18.483 13.267 31.044 1.00 15.42 21 ARG B CA 1
ATOM 1528 C C . ARG B 1 21 ? 17.609 14.446 30.640 1.00 15.97 21 ARG B C 1
ATOM 1529 O O . ARG B 1 21 ? 16.838 14.361 29.681 1.00 16.60 21 ARG B O 1
ATOM 1537 N N . LYS B 1 22 ? 17.726 15.547 31.373 1.00 18.10 22 LYS B N 1
ATOM 1538 C CA . LYS B 1 22 ? 16.922 16.730 31.089 1.00 19.28 22 LYS B CA 1
ATOM 1539 C C . LYS B 1 22 ? 17.047 17.184 29.638 1.00 19.60 22 LYS B C 1
ATOM 1540 O O . LYS B 1 22 ? 16.148 17.841 29.110 1.00 19.23 22 LYS B O 1
ATOM 1546 N N . ARG B 1 23 ? 18.145 16.826 28.981 1.00 19.01 23 ARG B N 1
ATOM 1547 C CA . ARG B 1 23 ? 18.313 17.244 27.597 1.00 21.64 23 ARG B CA 1
ATOM 1548 C C . ARG B 1 23 ? 18.404 16.134 26.551 1.00 19.78 23 ARG B C 1
ATOM 1549 O O . ARG B 1 23 ? 18.204 16.395 25.365 1.00 19.72 23 ARG B O 1
ATOM 1557 N N . TYR B 1 24 ? 18.674 14.899 26.963 1.00 17.95 24 TYR B N 1
ATOM 1558 C CA . TYR B 1 24 ? 18.803 13.825 25.981 1.00 17.31 24 TYR B CA 1
ATOM 1559 C C . TYR B 1 24 ? 17.893 12.610 26.156 1.00 16.98 24 TYR B C 1
ATOM 1560 O O . TYR B 1 24 ? 17.982 11.663 25.373 1.00 16.20 24 TYR B O 1
ATOM 1569 N N . ASP B 1 25 ? 17.021 12.629 27.161 1.00 16.72 25 ASP B N 1
ATOM 1570 C CA . ASP B 1 25 ? 16.142 11.489 27.415 1.00 16.93 25 ASP B CA 1
ATOM 1571 C C . ASP B 1 25 ? 14.663 11.863 27.435 1.00 16.75 25 ASP B C 1
ATOM 1572 O O . ASP B 1 25 ? 14.180 12.469 28.392 1.00 18.48 25 ASP B O 1
ATOM 1577 N N . PRO B 1 26 ? 13.921 11.504 26.374 1.00 16.69 26 PRO B N 1
ATOM 1578 C CA . PRO B 1 26 ? 12.491 11.825 26.323 1.00 15.02 26 PRO B CA 1
ATOM 1579 C C . PRO B 1 26 ? 11.717 11.291 27.532 1.00 14.08 26 PRO B C 1
ATOM 1580 O O . PRO B 1 26 ? 10.637 11.787 27.847 1.00 14.44 26 PRO B O 1
ATOM 1584 N N . SER B 1 27 ? 12.270 10.282 28.204 1.00 11.66 27 SER B N 1
ATOM 1585 C CA . SER B 1 27 ? 11.623 9.700 29.379 1.00 10.74 27 SER B CA 1
ATOM 1586 C C . SER B 1 27 ? 11.792 10.570 30.615 1.00 10.50 27 SER B C 1
ATOM 1587 O O . SER B 1 27 ? 11.205 10.295 31.664 1.00 8.62 27 SER B O 1
ATOM 1590 N N . TYR B 1 28 ? 12.589 11.623 30.479 1.00 11.95 28 TYR B N 1
ATOM 1591 C CA . TYR B 1 28 ? 12.844 12.548 31.571 1.00 13.77 28 TYR B CA 1
ATOM 1592 C C . TYR B 1 28 ? 11.582 12.837 32.378 1.00 15.23 28 TYR B C 1
ATOM 1593 O O . TYR B 1 28 ? 11.544 12.623 33.591 1.00 16.36 28 TYR B O 1
ATOM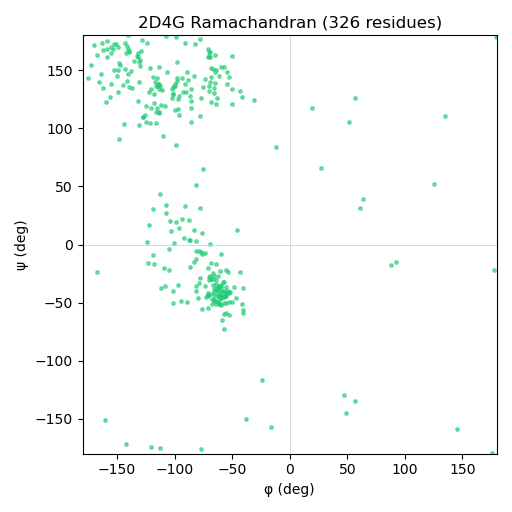 1602 N N . SER B 1 29 ? 10.546 13.311 31.699 1.00 15.69 29 SER B N 1
ATOM 1603 C CA . SER B 1 29 ? 9.293 13.645 32.366 1.00 16.57 29 SER B CA 1
ATOM 1604 C C . SER B 1 29 ? 8.345 12.456 32.498 1.00 16.56 29 SER B C 1
ATOM 1605 O O . SER B 1 29 ? 7.222 12.610 32.977 1.00 16.62 29 SER B O 1
ATOM 1608 N N . LEU B 1 30 ? 8.796 11.275 32.084 1.00 15.90 30 LEU B N 1
ATOM 1609 C CA . LEU B 1 30 ? 7.961 10.073 32.136 1.00 16.74 30 LEU B CA 1
ATOM 1610 C C . LEU B 1 30 ? 8.163 9.177 33.354 1.00 16.59 30 LEU B C 1
ATOM 1611 O O . LEU B 1 30 ? 7.212 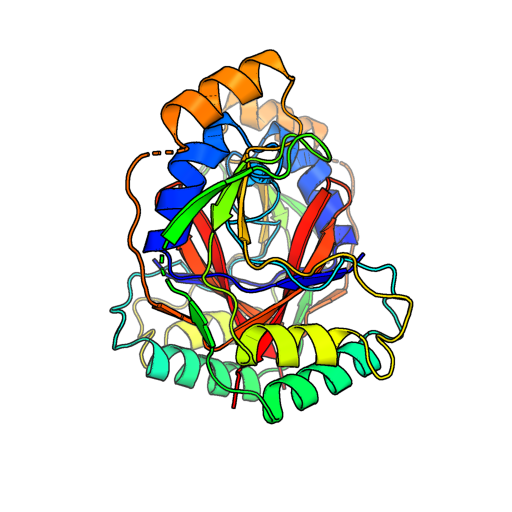8.567 33.850 1.00 15.39 30 LEU B O 1
ATOM 1616 N N . ILE B 1 31 ? 9.401 9.095 33.827 1.00 14.87 31 ILE B N 1
ATOM 1617 C CA . ILE B 1 31 ? 9.720 8.243 34.960 1.00 12.97 31 ILE B CA 1
ATOM 1618 C C . ILE B 1 31 ? 11.081 8.675 35.493 1.00 12.93 31 ILE B C 1
ATOM 1619 O O . ILE B 1 31 ? 11.937 9.111 34.726 1.00 13.08 31 ILE B O 1
ATOM 1624 N N . PRO B 1 32 ? 11.294 8.573 36.818 1.00 11.66 3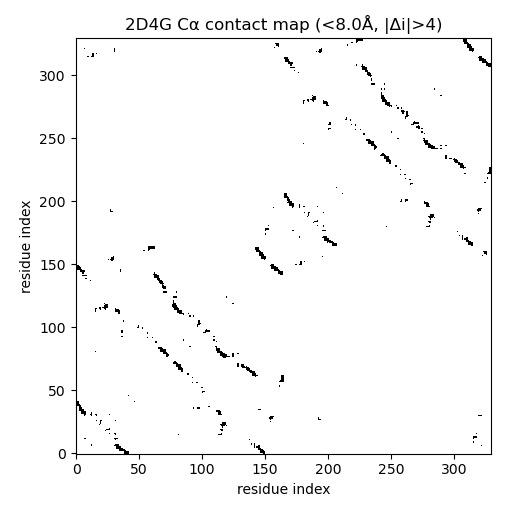2 PRO B N 1
ATOM 1625 C CA . PRO B 1 32 ? 12.570 8.962 37.430 1.00 11.68 32 PRO B CA 1
ATOM 1626 C C . PRO B 1 32 ? 13.711 8.069 36.958 1.00 10.73 32 PRO B C 1
ATOM 1627 O O . PRO B 1 32 ? 13.473 6.989 36.424 1.00 8.43 32 PRO B O 1
ATOM 1631 N N . PRO B 1 33 ? 14.966 8.509 37.148 1.00 10.77 33 PRO B N 1
ATOM 1632 C CA . PRO B 1 33 ? 16.103 7.688 36.720 1.00 11.71 33 PRO B CA 1
ATOM 1633 C C . PRO B 1 33 ? 15.898 6.319 37.344 1.00 12.06 33 PRO B C 1
ATOM 1634 O O . PRO B 1 33 ? 15.404 6.225 38.465 1.00 13.51 33 PRO B O 1
ATOM 1638 N N . HIS B 1 34 ? 16.269 5.256 36.640 1.00 11.46 34 HIS B N 1
ATOM 1639 C CA . HIS B 1 34 ? 16.026 3.929 37.181 1.00 12.49 34 HIS B CA 1
ATOM 1640 C C . HIS B 1 34 ? 16.839 2.839 36.508 1.00 12.68 34 HIS B C 1
ATOM 1641 O O . HIS B 1 34 ? 17.524 3.073 35.520 1.00 11.99 34 HIS B O 1
ATOM 1648 N N . LEU B 1 35 ? 16.748 1.638 37.061 1.00 12.96 35 LEU B N 1
ATOM 1649 C CA . LEU B 1 35 ? 17.451 0.497 36.510 1.00 13.44 35 LEU B CA 1
ATOM 1650 C C . LEU B 1 35 ? 16.412 -0.599 36.325 1.00 13.84 35 LEU B C 1
ATOM 1651 O O . LEU B 1 35 ? 15.894 -1.150 37.297 1.00 11.78 35 LEU B O 1
ATOM 1656 N N . THR B 1 36 ? 16.087 -0.882 35.067 1.00 13.54 36 THR B N 1
ATOM 1657 C CA . THR B 1 36 ? 15.100 -1.900 34.734 1.00 12.79 36 THR B CA 1
ATOM 1658 C C . THR B 1 36 ? 15.589 -3.286 35.140 1.00 12.44 36 THR B C 1
ATOM 1659 O O . THR B 1 36 ? 16.739 -3.644 34.889 1.00 10.60 36 THR B O 1
ATOM 1663 N N . LEU B 1 37 ? 14.702 -4.059 35.761 1.00 12.76 37 LEU B N 1
ATOM 1664 C CA . LEU B 1 37 ? 15.019 -5.409 36.224 1.00 14.24 37 LEU B CA 1
ATOM 1665 C C . LEU B 1 37 ? 14.330 -6.492 35.394 1.00 14.38 37 LEU B C 1
ATOM 1666 O O . LEU B 1 37 ? 14.743 -7.654 35.421 1.00 13.72 37 LEU B O 1
ATOM 1671 N N . ARG B 1 38 ? 13.268 -6.106 34.689 1.00 14.15 38 ARG B N 1
ATOM 1672 C CA . ARG B 1 38 ? 12.497 -7.016 33.835 1.00 16.13 38 ARG B CA 1
ATOM 1673 C C . ARG B 1 38 ? 11.925 -6.167 32.705 1.00 17.23 38 ARG B C 1
ATOM 1674 O O . ARG B 1 38 ? 11.582 -5.001 32.920 1.00 18.97 38 ARG B O 1
ATOM 1682 N N . ALA B 1 39 ? 11.824 -6.730 31.507 1.00 16.34 39 ALA B N 1
ATOM 1683 C CA . ALA B 1 39 ? 11.243 -5.978 30.402 1.00 17.75 39 ALA B CA 1
ATOM 1684 C C . ALA B 1 39 ? 9.783 -5.753 30.791 1.00 18.47 39 ALA B C 1
ATOM 1685 O O . ALA B 1 39 ? 9.150 -6.651 31.342 1.00 18.13 39 ALA B O 1
ATOM 1687 N N . SER B 1 40 ? 9.248 -4.564 30.532 1.00 20.25 40 SER B N 1
ATOM 1688 C CA . SER B 1 40 ? 7.855 -4.298 30.886 1.00 22.62 40 SER B CA 1
ATOM 1689 C C . SER B 1 40 ? 6.943 -5.319 30.200 1.00 21.75 40 SER B C 1
ATOM 1690 O O . SER B 1 40 ? 7.276 -5.845 29.139 1.00 20.90 40 SER B O 1
ATOM 1693 N N . PHE B 1 41 ? 5.794 -5.590 30.814 1.00 22.23 41 PHE B N 1
ATOM 1694 C CA . PHE B 1 41 ? 4.844 -6.575 30.298 1.00 22.32 41 PHE B CA 1
ATOM 1695 C C . PHE B 1 41 ? 3.386 -6.134 30.458 1.00 23.71 41 PHE B C 1
ATOM 1696 O O . PHE B 1 41 ? 3.098 -5.166 31.162 1.00 22.18 41 PHE B O 1
ATOM 1704 N N . GLU B 1 42 ? 2.480 -6.857 29.798 1.00 27.40 42 GLU B N 1
ATOM 1705 C CA . GLU B 1 42 ? 1.039 -6.586 29.859 1.00 30.58 42 GLU B CA 1
ATOM 1706 C C . GLU B 1 42 ? 0.463 -7.577 30.867 1.00 32.00 42 GLU B C 1
ATOM 1707 O O . GLU B 1 42 ? 0.819 -8.753 30.848 1.00 32.67 42 GLU B O 1
ATOM 1713 N N . CYS B 1 43 ? -0.416 -7.115 31.748 1.00 34.16 43 CYS B N 1
ATOM 1714 C CA . CYS B 1 43 ? -1.004 -8.008 32.741 1.00 36.65 43 CYS B CA 1
ATOM 1715 C C . CYS B 1 43 ? -2.453 -7.622 33.005 1.00 39.07 43 CYS B C 1
ATOM 1716 O O . CYS B 1 43 ? -2.774 -6.439 33.123 1.00 39.77 43 CYS B O 1
ATOM 1719 N N . ALA B 1 44 ? -3.327 -8.622 33.091 1.00 40.79 44 ALA B N 1
ATOM 1720 C CA . ALA B 1 44 ? -4.750 -8.387 33.329 1.00 43.64 44 ALA B CA 1
ATOM 1721 C C . ALA B 1 44 ? -5.005 -7.896 34.752 1.00 45.19 44 ALA B C 1
ATOM 1722 O O . ALA B 1 44 ? -4.508 -8.477 35.718 1.00 44.85 44 ALA B O 1
ATOM 1724 N N . GLU B 1 45 ? -5.794 -6.832 34.875 1.00 46.87 45 GLU B N 1
ATOM 1725 C CA . GLU B 1 45 ? -6.090 -6.237 36.176 1.00 49.04 45 GLU B CA 1
ATOM 1726 C C . GLU B 1 45 ? -6.488 -7.149 37.316 1.00 49.94 45 GLU B C 1
ATOM 1727 O O . GLU B 1 45 ? -5.996 -6.994 38.432 1.00 50.15 45 GLU B O 1
ATOM 1733 N N . GLU B 1 46 ? -7.383 -8.092 37.066 1.00 51.32 46 GLU B N 1
ATOM 1734 C CA . GLU B 1 46 ? -7.796 -8.972 38.136 1.00 52.89 46 GLU B CA 1
ATOM 1735 C C . GLU B 1 46 ? -6.718 -10.054 38.362 1.00 52.45 46 GLU B C 1
ATOM 1736 O O . GLU B 1 46 ? -6.808 -10.834 39.309 1.00 51.55 46 GLU B O 1
ATOM 1742 N N . LYS B 1 47 ? -5.690 -10.075 37.507 1.00 52.15 47 LYS B N 1
ATOM 1743 C CA . LYS B 1 47 ? -4.582 -11.036 37.652 1.00 51.54 47 LYS B CA 1
ATOM 1744 C C . LYS B 1 47 ? -3.339 -10.287 38.151 1.00 49.66 47 LYS B C 1
ATOM 1745 O O . LYS B 1 47 ? -2.206 -10.625 37.812 1.00 49.73 47 LYS B O 1
ATOM 1751 N N . ALA B 1 48 ? -3.573 -9.271 38.979 1.00 46.02 48 ALA B N 1
ATOM 1752 C CA . ALA B 1 48 ? -2.507 -8.437 39.529 1.00 43.00 48 ALA B CA 1
ATOM 1753 C C . ALA B 1 48 ? -2.150 -8.800 40.961 1.00 41.58 48 ALA B C 1
ATOM 1754 O O . ALA B 1 48 ? -0.984 -8.788 41.350 1.00 40.17 48 ALA B O 1
ATOM 1756 N N . ASP B 1 49 ? -3.162 -9.100 41.765 1.00 39.03 49 ASP B N 1
ATOM 1757 C CA . ASP B 1 49 ? -2.908 -9.454 43.144 1.00 37.30 49 ASP B CA 1
ATOM 1758 C C . ASP B 1 49 ? -1.932 -10.612 43.280 1.00 35.43 49 ASP B C 1
ATOM 1759 O O . ASP B 1 49 ? -1.059 -10.591 44.145 1.00 34.49 49 ASP B O 1
ATOM 1764 N N . GLN B 1 50 ? -2.066 -11.621 42.429 1.00 34.33 50 GLN B N 1
ATOM 1765 C CA . GLN B 1 50 ? -1.162 -12.761 42.499 1.00 32.93 50 GLN B CA 1
ATOM 17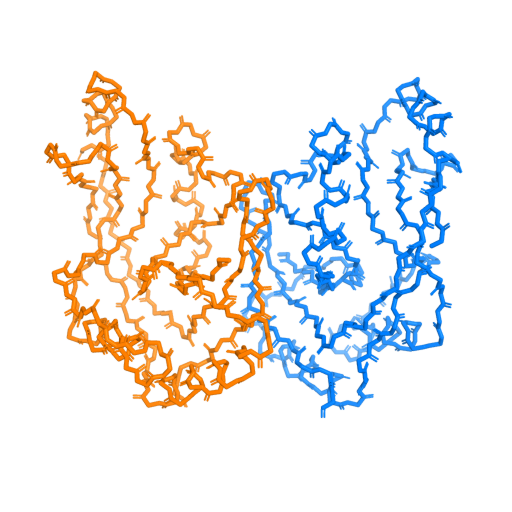66 C C . GLN B 1 50 ? 0.197 -12.309 42.027 1.00 29.75 50 GLN B C 1
ATOM 1767 O O . GLN B 1 50 ? 1.238 -12.831 42.420 1.00 28.67 50 GLN B O 1
ATOM 1773 N N . LEU B 1 51 ? 0.170 -11.302 41.172 1.00 27.62 51 LEU B N 1
ATOM 1774 C CA . LEU B 1 51 ? 1.384 -10.714 40.673 1.00 23.54 51 LEU B CA 1
ATOM 1775 C C . LEU B 1 51 ? 2.165 -10.247 41.904 1.00 22.23 51 LEU B C 1
ATOM 1776 O O . LEU B 1 51 ? 3.158 -10.858 42.287 1.00 22.17 51 LEU B O 1
ATOM 1781 N N . VAL B 1 52 ? 1.686 -9.169 42.522 1.00 20.81 52 VAL B N 1
ATOM 1782 C CA . VAL B 1 52 ? 2.271 -8.571 43.726 1.00 20.47 52 VAL B CA 1
ATOM 1783 C C . VAL B 1 52 ? 2.710 -9.684 44.659 1.00 21.40 52 VAL B C 1
ATOM 1784 O O . VAL B 1 52 ? 3.748 -9.633 45.336 1.00 19.76 52 VAL B O 1
ATOM 1788 N N . SER B 1 53 ? 1.870 -10.702 44.637 1.00 20.99 53 SER B N 1
ATOM 1789 C CA . SER B 1 53 ? 1.994 -11.909 45.420 1.00 20.94 53 SER B CA 1
ATOM 1790 C C . SER B 1 53 ? 3.271 -12.657 45.242 1.00 20.60 53 SER B C 1
ATOM 1791 O O . SER B 1 53 ? 3.825 -13.185 46.195 1.00 19.95 53 SER B O 1
ATOM 1794 N N . HIS B 1 54 ? 3.658 -12.770 43.983 1.00 18.24 54 HIS B N 1
ATOM 1795 C CA . HIS B 1 54 ? 4.837 -13.481 43.565 1.00 19.69 54 HIS B CA 1
ATOM 1796 C C . HIS B 1 54 ? 6.059 -12.603 43.741 1.00 18.77 54 HIS B C 1
ATOM 1797 O O . HIS B 1 54 ? 7.141 -13.076 44.085 1.00 19.41 54 HIS B O 1
ATOM 1804 N N . LEU B 1 55 ? 5.883 -11.314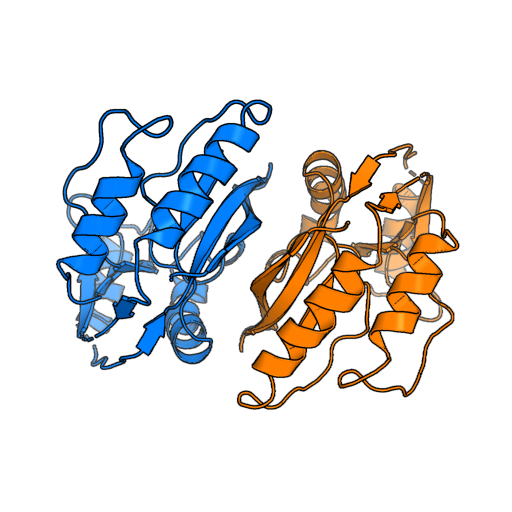 43.503 1.00 18.13 55 LEU B N 1
ATOM 1805 C CA . LEU B 1 55 ? 6.987 -10.385 43.640 1.00 18.81 55 LEU B CA 1
ATOM 1806 C C . LEU B 1 55 ? 7.505 -10.364 45.073 1.00 19.87 55 LEU B C 1
ATOM 1807 O O . LEU B 1 55 ? 8.710 -10.244 45.298 1.00 19.34 55 LEU B O 1
ATOM 1812 N N . ARG B 1 56 ? 6.589 -10.501 46.032 1.00 21.78 56 ARG B N 1
ATOM 1813 C CA . ARG B 1 56 ? 6.923 -10.509 47.460 1.00 23.56 56 ARG B CA 1
ATOM 1814 C C . ARG B 1 56 ? 7.872 -11.656 47.813 1.00 21.86 56 ARG B C 1
ATOM 1815 O O . ARG B 1 56 ? 8.820 -11.490 48.582 1.00 21.01 56 ARG B O 1
ATOM 1823 N N . ASN B 1 57 ? 7.584 -12.827 47.260 1.00 21.31 57 ASN B N 1
ATOM 1824 C CA . ASN B 1 57 ? 8.361 -14.035 47.489 1.00 22.00 57 ASN B CA 1
ATOM 1825 C C . ASN B 1 57 ? 9.702 -13.912 46.798 1.00 19.26 57 ASN B C 1
ATOM 1826 O O . ASN B 1 57 ? 10.727 -14.303 47.352 1.00 18.72 57 ASN B O 1
ATOM 1831 N N . ILE B 1 58 ? 9.699 -13.373 45.586 1.00 17.56 58 ILE B N 1
ATOM 1832 C CA . ILE B 1 58 ? 10.955 -13.199 44.880 1.00 18.36 58 ILE B CA 1
ATOM 1833 C C . ILE B 1 58 ? 11.785 -12.254 45.737 1.00 18.44 58 ILE B C 1
ATOM 1834 O O . ILE B 1 58 ? 12.959 -12.502 45.990 1.00 19.47 58 ILE B O 1
ATOM 1839 N N . ALA B 1 59 ? 11.151 -11.186 46.208 1.00 19.69 59 ALA B N 1
ATOM 1840 C CA . ALA B 1 59 ? 11.816 -10.197 47.051 1.00 21.95 59 ALA B CA 1
ATOM 1841 C C . ALA B 1 59 ? 12.346 -10.804 48.347 1.00 22.46 59 ALA B C 1
ATOM 1842 O O . ALA B 1 59 ? 13.514 -10.622 48.695 1.00 22.11 59 ALA B O 1
ATOM 1844 N N . LYS B 1 60 ? 11.483 -11.524 49.057 1.00 24.24 60 LYS B N 1
ATOM 1845 C CA . LYS B 1 60 ? 11.866 -12.139 50.323 1.00 26.52 60 LYS B CA 1
ATOM 1846 C C . LYS B 1 60 ? 13.087 -13.046 50.173 1.00 27.11 60 LYS B C 1
ATOM 1847 O O . LYS B 1 60 ? 13.945 -13.082 51.055 1.00 27.42 60 LYS B O 1
ATOM 1853 N N . GLU B 1 61 ? 13.184 -13.754 49.051 1.00 27.44 61 GLU B N 1
ATOM 1854 C CA . GLU B 1 61 ? 14.321 -14.641 48.832 1.00 28.08 61 GLU B CA 1
ATOM 1855 C C . GLU B 1 61 ? 15.522 -13.968 48.193 1.00 27.56 61 GLU B C 1
ATOM 1856 O O . GLU B 1 61 ? 16.379 -14.634 47.606 1.00 28.68 61 GLU B O 1
ATOM 1862 N N . SER B 1 62 ? 15.583 -12.645 48.318 1.00 26.17 62 SER B N 1
ATOM 1863 C CA . SER B 1 62 ? 16.697 -11.868 47.783 1.00 25.20 62 SER B CA 1
ATOM 1864 C C . SER B 1 62 ? 17.270 -10.957 48.866 1.00 24.50 62 SER B C 1
ATOM 1865 O O . SER B 1 62 ? 16.751 -10.901 49.981 1.00 24.80 62 SER B O 1
ATOM 1868 N N . HIS B 1 63 ? 18.345 -10.252 48.527 1.00 23.86 63 HIS B N 1
ATOM 1869 C CA . HIS B 1 63 ? 19.001 -9.328 49.446 1.00 23.32 63 HIS B CA 1
ATOM 1870 C C . HIS B 1 63 ? 19.259 -8.005 48.730 1.00 22.30 63 HIS B C 1
ATOM 1871 O O . HIS B 1 63 ? 19.232 -7.943 47.502 1.00 20.16 63 HIS B O 1
ATOM 1878 N N . PRO B 1 64 ? 19.509 -6.927 49.491 1.00 21.08 64 PRO B N 1
ATOM 1879 C CA . PRO B 1 64 ? 19.773 -5.625 48.871 1.00 20.32 64 PRO B CA 1
ATOM 1880 C C . PRO B 1 64 ? 20.912 -5.759 47.865 1.00 19.39 64 PRO B C 1
ATOM 1881 O O . PRO B 1 64 ? 21.904 -6.435 48.137 1.00 17.81 64 PRO B O 1
ATOM 1885 N N . LEU B 1 65 ? 20.758 -5.118 46.709 1.00 19.22 65 LEU B N 1
ATOM 1886 C CA . LEU B 1 65 ? 21.750 -5.187 45.642 1.00 18.11 65 LEU B CA 1
ATOM 1887 C C . LEU B 1 65 ? 22.789 -4.084 45.714 1.00 18.55 65 LEU B C 1
ATOM 1888 O O . LEU B 1 65 ? 22.459 -2.926 45.972 1.00 19.18 65 LEU B O 1
ATOM 1893 N N . VAL B 1 66 ? 24.046 -4.443 45.475 1.00 16.44 66 VAL B N 1
ATOM 1894 C CA . VAL B 1 66 ? 25.100 -3.448 45.472 1.00 17.81 66 VAL B CA 1
ATOM 1895 C C . VAL B 1 66 ? 25.208 -3.015 44.014 1.00 17.73 66 VAL B C 1
ATOM 1896 O O . VAL B 1 66 ? 25.246 -3.858 43.107 1.00 16.72 66 VAL B O 1
ATOM 1900 N N . LEU B 1 67 ? 25.214 -1.704 43.793 1.00 16.38 67 LEU B N 1
ATOM 1901 C CA . LEU B 1 67 ? 25.297 -1.143 42.449 1.00 17.37 67 LEU B CA 1
ATOM 1902 C C . LEU B 1 67 ? 26.578 -0.347 42.243 1.00 17.99 67 LEU B C 1
ATOM 1903 O O . LEU B 1 67 ? 26.699 0.778 42.721 1.00 17.54 67 LEU B O 1
ATOM 1908 N N . LYS B 1 68 ? 27.529 -0.928 41.524 1.00 19.21 68 LYS B N 1
ATOM 1909 C CA . LYS B 1 68 ? 28.789 -0.252 41.259 1.00 21.15 68 LYS B CA 1
ATOM 1910 C C . LYS B 1 68 ? 28.714 0.362 39.865 1.00 21.19 68 LYS B C 1
ATOM 1911 O O . LYS B 1 68 ? 28.713 -0.357 38.860 1.00 19.25 68 LYS B O 1
ATOM 1925 N N . THR B 1 70 ? 30.380 2.499 36.961 1.00 22.18 70 THR B N 1
ATOM 1926 C CA . THR B 1 70 ? 31.758 2.724 36.571 1.00 22.57 70 THR B CA 1
ATOM 1927 C C . THR B 1 70 ? 32.053 3.576 35.336 1.00 22.85 70 THR B C 1
ATOM 1928 O O . THR B 1 70 ? 33.153 4.128 35.211 1.00 23.35 70 THR B O 1
ATOM 1932 N N . LYS B 1 71 ? 31.089 3.695 34.430 1.00 21.17 71 LYS B N 1
ATOM 1933 C CA . LYS B 1 71 ? 31.331 4.458 33.213 1.00 20.12 71 LYS B CA 1
ATOM 1934 C C . LYS B 1 71 ? 30.065 4.688 32.401 1.00 19.11 71 LYS B C 1
ATOM 1935 O O . LYS B 1 71 ? 29.010 4.129 32.697 1.00 19.38 71 LYS B O 1
ATOM 1941 N N . TYR B 1 72 ? 30.187 5.527 31.379 1.00 17.82 72 TYR B N 1
ATOM 1942 C CA . TYR B 1 72 ? 29.082 5.800 30.475 1.00 18.22 72 TYR B CA 1
ATOM 1943 C C . TYR B 1 72 ? 29.337 4.912 29.279 1.00 17.24 72 TYR B C 1
ATOM 1944 O O . TYR B 1 72 ? 30.484 4.712 28.888 1.00 16.20 72 TYR B O 1
ATOM 1953 N N . SER B 1 73 ? 28.271 4.376 28.703 1.00 18.39 73 SER B N 1
ATOM 1954 C CA . SER B 1 73 ? 28.406 3.509 27.547 1.00 18.54 73 SER B CA 1
ATOM 1955 C C . SER B 1 73 ? 27.138 3.579 26.711 1.00 17.66 73 SER B C 1
ATOM 1956 O O . SER B 1 73 ? 26.149 4.194 27.112 1.00 16.50 73 SER B O 1
ATOM 1959 N N . SER B 1 74 ? 27.172 2.949 25.544 1.00 17.05 74 SER B N 1
ATOM 1960 C CA . SER B 1 74 ? 26.019 2.955 24.661 1.00 16.83 74 SER B CA 1
ATOM 1961 C C . SER B 1 74 ? 25.690 1.563 24.166 1.00 16.15 74 SER B C 1
ATOM 1962 O O . SER B 1 74 ? 26.498 0.643 24.282 1.00 16.04 74 SER B O 1
ATOM 1965 N N . PHE B 1 75 ? 24.491 1.417 23.616 1.00 15.54 75 PHE B N 1
ATOM 1966 C CA . PHE B 1 75 ? 24.050 0.145 23.065 1.00 14.86 75 PHE B CA 1
ATOM 1967 C C . PHE B 1 75 ? 24.211 0.195 21.543 1.00 15.23 75 PHE B C 1
ATOM 1968 O O . PHE B 1 75 ? 23.901 -0.782 20.853 1.00 15.64 75 PHE B O 1
ATOM 1976 N N . ALA B 1 76 ? 24.719 1.323 21.037 1.00 14.82 76 ALA B N 1
ATOM 1977 C CA . ALA B 1 76 ? 24.900 1.497 19.602 1.00 16.20 76 ALA B CA 1
ATOM 1978 C C . ALA B 1 76 ? 25.928 0.463 19.118 1.00 16.23 76 ALA B C 1
ATOM 1979 O O . ALA B 1 76 ? 26.836 0.075 19.859 1.00 16.23 76 ALA B O 1
ATOM 1981 N N . PRO B 1 77 ? 25.813 0.025 17.852 1.00 17.12 77 PRO B N 1
ATOM 1982 C CA . PRO B 1 77 ? 24.804 0.473 16.896 1.00 17.14 77 PRO B CA 1
ATOM 1983 C C . PRO B 1 77 ? 23.459 -0.238 17.016 1.00 16.98 77 PRO B C 1
ATOM 1984 O O . PRO B 1 77 ? 22.618 -0.100 16.133 1.00 16.85 77 PRO B O 1
ATOM 1988 N N . VAL B 1 78 ? 23.249 -0.986 18.093 1.00 17.43 78 VAL B N 1
ATOM 1989 C CA . VAL B 1 78 ? 21.999 -1.707 18.276 1.00 18.53 78 VAL B CA 1
ATOM 1990 C C . VAL B 1 78 ? 20.867 -0.749 18.639 1.00 20.61 78 VAL B C 1
ATOM 1991 O O . VAL B 1 78 ? 19.715 -0.930 18.228 1.00 20.16 78 VAL B O 1
ATOM 1995 N N . ASN B 1 79 ? 21.216 0.277 19.406 1.00 22.04 79 ASN B N 1
ATOM 1996 C CA . ASN B 1 79 ? 20.272 1.257 19.891 1.00 22.66 79 ASN B CA 1
ATOM 1997 C C . ASN B 1 79 ? 21.077 2.484 20.325 1.00 20.94 79 ASN B C 1
ATOM 1998 O O . ASN B 1 79 ? 22.088 2.356 21.006 1.00 20.35 79 ASN B O 1
ATOM 2003 N N . ASN B 1 80 ? 20.636 3.679 19.952 1.00 18.68 80 ASN B N 1
ATOM 2004 C CA . ASN B 1 80 ? 21.333 4.894 20.345 1.00 17.50 80 ASN B CA 1
ATOM 2005 C C . ASN B 1 80 ? 20.959 5.322 21.755 1.00 16.50 80 ASN B C 1
ATOM 2006 O O . ASN B 1 80 ? 20.582 6.471 21.997 1.00 15.22 80 ASN B O 1
ATOM 2011 N N . VAL B 1 81 ? 21.065 4.370 22.676 1.00 16.03 81 VAL B N 1
ATOM 2012 C CA . VAL B 1 81 ? 20.779 4.596 24.082 1.00 13.18 81 VAL B CA 1
ATOM 2013 C C . VAL B 1 81 ? 22.123 4.761 24.782 1.00 13.42 81 VAL B C 1
ATOM 2014 O O . VAL B 1 81 ? 23.036 3.951 24.594 1.00 13.23 81 VAL B O 1
ATOM 2018 N N . ILE B 1 82 ? 22.244 5.829 25.564 1.00 13.34 82 ILE B N 1
ATOM 2019 C CA . ILE B 1 82 ? 23.458 6.133 26.316 1.00 12.59 82 ILE B CA 1
ATOM 2020 C C . ILE B 1 82 ? 23.084 5.972 27.784 1.00 13.83 82 ILE B C 1
ATOM 2021 O O . ILE B 1 82 ? 22.018 6.421 28.212 1.00 13.02 82 ILE B O 1
ATOM 2026 N N . TYR B 1 83 ? 23.951 5.333 28.560 1.00 13.46 83 TYR B N 1
ATOM 2027 C CA . TYR B 1 83 ? 23.632 5.087 29.958 1.00 13.75 83 TYR B CA 1
ATOM 2028 C C . TYR B 1 83 ? 24.837 5.022 30.876 1.00 13.33 83 TYR B C 1
ATOM 2029 O O . TYR B 1 83 ? 25.986 5.023 30.426 1.00 12.68 83 TYR B O 1
ATOM 2038 N N . ILE B 1 84 ? 24.543 4.947 32.173 1.00 11.52 84 ILE B N 1
ATOM 2039 C CA . ILE B 1 84 ? 25.562 4.818 33.201 1.00 11.24 84 ILE B CA 1
ATOM 2040 C C . ILE B 1 84 ? 25.594 3.316 33.434 1.00 11.83 84 ILE B C 1
ATOM 2041 O O . ILE B 1 84 ? 24.636 2.738 33.941 1.00 10.54 84 ILE B O 1
ATOM 2046 N N . LYS B 1 85 ? 26.686 2.679 33.036 1.00 13.19 85 LYS B N 1
ATOM 2047 C CA . LYS B 1 85 ? 26.819 1.238 33.180 1.00 13.05 85 LYS B CA 1
ATOM 2048 C C . LYS B 1 85 ? 26.957 0.796 34.624 1.00 15.16 85 LYS B C 1
ATOM 2049 O O . LYS B 1 85 ? 27.637 1.439 35.425 1.00 15.92 85 LYS B O 1
ATOM 2055 N N . ALA B 1 86 ? 26.302 -0.307 34.958 1.00 15.03 86 ALA B N 1
ATOM 2056 C CA . ALA B 1 86 ? 26.385 -0.846 36.304 1.00 15.24 86 ALA B CA 1
ATOM 2057 C C . ALA B 1 86 ? 27.120 -2.177 36.196 1.00 14.55 86 ALA B C 1
ATOM 2058 O O . ALA B 1 86 ? 26.817 -2.974 35.309 1.00 12.07 86 ALA B O 1
ATOM 2060 N N . GLU B 1 87 ? 28.096 -2.420 37.070 1.00 16.06 87 GLU B N 1
ATOM 2061 C CA . GLU B 1 87 ? 28.815 -3.688 37.004 1.00 15.74 87 GLU B CA 1
ATOM 2062 C C . GLU B 1 87 ? 27.845 -4.820 37.294 1.00 14.87 87 GLU B C 1
ATOM 2063 O O . GLU B 1 87 ? 27.211 -4.858 38.344 1.00 13.44 87 GLU B O 1
ATOM 2069 N N . PRO B 1 88 ? 27.698 -5.752 36.349 1.00 15.73 88 PRO B N 1
ATOM 2070 C CA . PRO B 1 88 ? 26.778 -6.867 36.572 1.00 16.48 88 PRO B CA 1
ATOM 2071 C C . PRO B 1 88 ? 27.274 -7.814 37.653 1.00 17.30 88 PRO B C 1
ATOM 2072 O O . PRO B 1 88 ? 28.476 -8.044 37.796 1.00 17.69 88 PRO B O 1
ATOM 2076 N N . THR B 1 89 ? 26.336 -8.353 38.421 1.00 16.72 89 THR B N 1
ATOM 2077 C CA . THR B 1 89 ? 26.671 -9.280 39.484 1.00 15.78 89 THR B CA 1
ATOM 2078 C C . THR B 1 89 ? 25.755 -10.485 39.351 1.00 16.32 89 THR B C 1
ATOM 2079 O O . THR B 1 89 ? 24.717 -10.410 38.694 1.00 14.63 89 THR B O 1
ATOM 2083 N N . GLU B 1 90 ? 26.142 -11.595 39.971 1.00 17.91 90 GLU B N 1
ATOM 2084 C CA . GLU B 1 90 ? 25.331 -12.803 39.930 1.00 18.71 90 GLU B CA 1
ATOM 2085 C C . GLU B 1 90 ? 23.998 -12.529 40.633 1.00 18.85 90 GLU B C 1
ATOM 2086 O O . GLU B 1 90 ? 22.969 -13.100 40.269 1.00 18.54 90 GLU B O 1
ATOM 2092 N N . GLU B 1 91 ? 24.019 -11.643 41.628 1.00 18.52 91 GLU B N 1
ATOM 2093 C CA . GLU B 1 91 ? 22.805 -11.293 42.360 1.00 20.01 91 GLU B CA 1
ATOM 2094 C C . GLU B 1 91 ? 21.802 -10.623 41.420 1.00 20.17 91 GLU B C 1
ATOM 2095 O O . GLU B 1 91 ? 20.624 -10.986 41.390 1.00 19.36 91 GLU B O 1
ATOM 2101 N N . LEU B 1 92 ? 22.277 -9.642 40.659 1.00 18.78 92 LEU B N 1
ATOM 2102 C CA . LEU B 1 92 ? 21.433 -8.932 39.709 1.00 17.66 92 LEU B CA 1
ATOM 2103 C C . LEU B 1 92 ? 20.902 -9.943 38.704 1.00 18.49 92 LEU B C 1
ATOM 2104 O O . LEU B 1 92 ? 19.709 -9.968 38.401 1.00 18.91 92 LEU B O 1
ATOM 2109 N N . LYS B 1 93 ? 21.798 -10.784 38.196 1.00 19.12 93 LYS B N 1
ATOM 2110 C CA . LYS B 1 93 ? 21.423 -11.809 37.227 1.00 17.78 93 LYS B CA 1
ATOM 2111 C C . LYS B 1 93 ? 20.332 -12.739 37.749 1.00 15.80 93 LYS B C 1
ATOM 2112 O O . LYS B 1 93 ? 19.384 -13.047 37.035 1.00 15.62 93 LYS B O 1
ATOM 2118 N N . THR B 1 94 ? 20.468 -13.188 38.992 1.00 13.73 94 THR B N 1
ATOM 2119 C CA . THR B 1 94 ? 19.490 -14.103 39.583 1.00 12.34 94 THR B CA 1
ATOM 2120 C C . THR B 1 94 ? 18.102 -13.487 39.774 1.00 11.08 94 THR B C 1
ATOM 2121 O O . THR B 1 94 ? 17.092 -14.149 39.533 1.00 8.24 94 THR B O 1
ATOM 2125 N N . LEU B 1 95 ? 18.048 -12.228 40.204 1.00 10.90 95 LEU B N 1
ATOM 2126 C CA . LEU B 1 95 ? 16.767 -11.560 40.399 1.00 10.26 95 LEU B CA 1
ATOM 2127 C C . LEU B 1 95 ? 16.073 -11.402 39.042 1.00 11.86 95 LEU B C 1
ATOM 2128 O O . LEU B 1 95 ? 14.899 -11.736 38.890 1.00 10.69 95 LEU B O 1
ATOM 2133 N N . ASN B 1 96 ? 16.812 -10.903 38.056 1.00 13.66 96 ASN B N 1
ATOM 2134 C CA . ASN B 1 96 ? 16.278 -10.711 36.715 1.00 14.79 96 ASN B CA 1
ATOM 2135 C C . ASN B 1 96 ? 15.648 -11.986 36.160 1.00 15.79 96 ASN B C 1
ATOM 2136 O O . ASN B 1 96 ? 14.515 -11.963 35.674 1.00 17.14 96 ASN B O 1
ATOM 2141 N N . GLU B 1 97 ? 16.367 -13.102 36.235 1.00 15.48 97 GLU B N 1
ATOM 2142 C CA . GLU B 1 97 ? 15.825 -14.344 35.708 1.00 19.77 97 GLU B CA 1
ATOM 2143 C C . GLU B 1 97 ? 14.654 -14.889 36.531 1.00 18.83 97 GLU B C 1
ATOM 2144 O O . GLU B 1 97 ? 13.792 -15.580 35.994 1.00 19.67 97 GLU B O 1
ATOM 2150 N N . LYS B 1 98 ? 14.609 -14.561 37.821 1.00 18.15 98 LYS B N 1
ATOM 2151 C CA . LYS B 1 98 ? 13.508 -14.992 38.685 1.00 17.29 98 LYS B CA 1
ATOM 2152 C C . LYS B 1 98 ? 12.245 -14.240 38.282 1.00 16.27 98 LYS B C 1
ATOM 2153 O O . LYS B 1 98 ? 11.132 -14.748 38.429 1.00 14.80 98 LYS B O 1
ATOM 2159 N N . LEU B 1 99 ? 12.427 -13.017 37.790 1.00 13.62 99 LEU B N 1
ATOM 2160 C CA . LEU B 1 99 ? 11.309 -12.193 37.362 1.00 14.44 99 LEU B CA 1
ATOM 2161 C C . LEU B 1 99 ? 10.652 -12.748 36.097 1.00 15.45 99 LEU B C 1
ATOM 2162 O O . LEU B 1 99 ? 9.690 -12.176 35.577 1.00 14.90 99 LEU B O 1
ATOM 2167 N N . TYR B 1 100 ? 11.179 -13.865 35.608 1.00 16.37 100 TYR B N 1
ATOM 2168 C CA . TYR B 1 100 ? 10.640 -14.507 34.419 1.00 18.19 100 TYR B CA 1
ATOM 2169 C C . TYR B 1 100 ? 10.148 -15.906 34.784 1.00 19.69 100 TYR B C 1
ATOM 2170 O O . TYR B 1 100 ? 10.177 -16.828 33.965 1.00 19.68 100 TYR B O 1
ATOM 2179 N N . THR B 1 101 ? 9.702 -16.050 36.028 1.00 19.29 101 THR B N 1
ATOM 2180 C CA . THR B 1 101 ? 9.193 -17.318 36.534 1.00 19.58 101 THR B CA 1
ATOM 2181 C C . THR B 1 101 ? 7.779 -17.094 37.049 1.00 20.97 101 THR B C 1
ATOM 2182 O O . THR B 1 101 ? 7.307 -15.960 37.112 1.00 20.75 101 THR B O 1
ATOM 2186 N N . GLY B 1 102 ? 7.112 -18.180 37.419 1.00 20.93 102 GLY B N 1
ATOM 2187 C CA . GLY B 1 102 ? 5.765 -18.077 37.942 1.00 21.51 102 GLY B CA 1
ATOM 2188 C C . GLY B 1 102 ? 4.798 -17.391 37.003 1.00 23.44 102 GLY B C 1
ATOM 2189 O O . GLY B 1 102 ? 4.774 -17.672 35.809 1.00 22.12 102 GLY B O 1
ATOM 2190 N N . VAL B 1 103 ? 4.005 -16.475 37.546 1.00 24.30 103 VAL B N 1
ATOM 2191 C CA . VAL B 1 103 ? 3.016 -15.761 36.756 1.00 25.45 103 VAL B CA 1
ATOM 2192 C C . VAL B 1 103 ? 3.635 -14.710 35.828 1.00 26.03 103 VAL B C 1
ATOM 2193 O O . VAL B 1 103 ? 2.936 -14.113 35.014 1.00 27.28 103 VAL B O 1
ATOM 2197 N N . LEU B 1 104 ? 4.938 -14.478 35.959 1.00 27.45 104 LEU B N 1
ATOM 2198 C CA . LEU B 1 104 ? 5.655 -13.534 35.090 1.00 29.58 104 LEU B CA 1
ATOM 2199 C C . LEU B 1 104 ? 6.381 -14.479 34.173 1.00 31.77 104 LEU B C 1
ATOM 2200 O O . LEU B 1 104 ? 7.369 -14.146 33.514 1.00 30.38 104 LEU B O 1
ATOM 2205 N N . ALA B 1 105 ? 5.829 -15.683 34.160 1.00 35.15 105 ALA B N 1
ATOM 2206 C CA . ALA B 1 105 ? 6.338 -16.811 33.432 1.00 40.28 105 ALA B CA 1
ATOM 2207 C C . ALA B 1 105 ? 7.080 -16.658 32.137 1.00 43.88 105 ALA B C 1
ATOM 2208 O O . ALA B 1 105 ? 6.629 -16.080 31.143 1.00 43.46 105 ALA B O 1
ATOM 2210 N N . GLY B 1 106 ? 8.259 -17.237 32.216 1.00 48.09 106 GLY B N 1
ATOM 2211 C CA . GLY B 1 106 ? 9.179 -17.350 31.124 1.00 53.52 106 GLY B CA 1
ATOM 2212 C C . GLY B 1 106 ? 9.661 -16.340 30.119 1.00 56.80 106 GLY B C 1
ATOM 2213 O O . GLY B 1 106 ? 10.106 -15.225 30.436 1.00 58.86 106 GLY B O 1
ATOM 2214 N N . GLU B 1 107 ? 9.536 -16.826 28.882 1.00 59.69 107 GLU B N 1
ATOM 2215 C CA . GLU B 1 107 ? 10.023 -16.247 27.630 1.00 62.27 107 GLU B CA 1
ATOM 2216 C C . GLU B 1 107 ? 11.196 -15.409 27.912 1.00 63.53 107 GLU B C 1
ATOM 2217 O O . GLU B 1 107 ? 11.164 -14.193 27.749 1.00 63.58 107 GLU B O 1
ATOM 2223 N N . GLN B 1 108 ? 12.249 -16.069 28.354 1.00 64.90 108 GLN B N 1
ATOM 2224 C CA . GLN B 1 108 ? 13.443 -15.335 28.616 1.00 66.21 108 GLN B CA 1
ATOM 2225 C C . GLN B 1 108 ? 14.197 -15.865 29.767 1.00 66.91 108 GLN B C 1
ATOM 2226 O O . GLN B 1 108 ? 14.032 -17.002 30.221 1.00 67.67 108 GLN B O 1
ATOM 2232 N N . GLU B 1 109 ? 14.992 -14.908 30.215 1.00 67.42 109 GLU B N 1
ATOM 2233 C CA . GLU B 1 109 ? 15.931 -14.864 31.298 1.00 67.81 109 GLU B CA 1
ATOM 2234 C C . GLU B 1 109 ? 17.272 -14.428 30.735 1.00 68.05 109 GLU B C 1
ATOM 2235 O O . GLU B 1 109 ? 18.232 -15.161 30.966 1.00 69.20 109 GLU B O 1
ATOM 2241 N N . TYR B 1 110 ? 17.426 -13.325 29.986 1.00 66.71 110 TYR B N 1
ATOM 2242 C CA . TYR B 1 110 ? 18.836 -13.131 29.640 1.00 65.04 110 TYR B CA 1
ATOM 2243 C C . TYR B 1 110 ? 19.738 -11.949 29.160 1.00 63.15 110 TYR B C 1
ATOM 2244 O O . TYR B 1 110 ? 19.405 -10.799 29.433 1.00 63.59 110 TYR B O 1
ATOM 2253 N N . ASN B 1 111 ? 20.823 -12.225 28.392 1.00 59.33 111 ASN B N 1
ATOM 2254 C CA . ASN B 1 111 ? 21.863 -11.185 28.269 1.00 54.38 111 ASN B CA 1
ATOM 2255 C C . ASN B 1 111 ? 21.365 -9.904 28.806 1.00 49.85 111 ASN B C 1
ATOM 2256 O O . ASN B 1 111 ? 20.828 -9.027 28.119 1.00 49.38 111 ASN B O 1
ATOM 2261 N N . PHE B 1 112 ? 21.520 -9.864 30.116 1.00 43.29 112 PHE B N 1
ATOM 2262 C CA . PHE B 1 112 ? 21.052 -8.784 30.929 1.00 36.88 112 PHE B CA 1
ATOM 2263 C C . PHE B 1 112 ? 22.111 -7.753 31.250 1.00 33.48 112 PHE B C 1
ATOM 2264 O O . PHE B 1 112 ? 23.114 -8.031 31.912 1.00 33.51 112 PHE B O 1
ATOM 2272 N N . VAL B 1 113 ? 21.860 -6.546 30.759 1.00 28.77 113 VAL B N 1
ATOM 2273 C CA . VAL B 1 113 ? 22.757 -5.432 30.973 1.00 24.87 113 VAL B CA 1
ATOM 2274 C C . VAL B 1 113 ? 22.133 -4.405 31.904 1.00 23.49 113 VAL B C 1
ATOM 2275 O O . VAL B 1 113 ? 21.390 -3.526 31.467 1.00 21.57 113 VAL B O 1
ATOM 2279 N N . PRO B 1 114 ? 22.416 -4.516 33.210 1.00 22.20 114 PRO B N 1
ATOM 2280 C CA . PRO B 1 114 ? 21.877 -3.576 34.198 1.00 19.96 114 PRO B CA 1
ATOM 2281 C C . PRO B 1 114 ? 22.428 -2.188 33.882 1.00 18.41 114 PRO B C 1
ATOM 2282 O O . PRO B 1 114 ? 23.642 -2.007 33.769 1.00 15.60 114 PRO B O 1
ATOM 2286 N N . HIS B 1 115 ? 21.545 -1.207 33.733 1.00 16.84 115 HIS B N 1
ATOM 2287 C CA . HIS B 1 115 ? 21.999 0.137 33.405 1.00 14.93 115 HIS B CA 1
ATOM 2288 C C . HIS B 1 115 ? 21.043 1.255 33.821 1.00 14.16 115 HIS B C 1
ATOM 2289 O O . HIS B 1 115 ? 19.872 1.017 34.119 1.00 11.68 115 HIS B O 1
ATOM 2296 N N . VAL B 1 116 ? 21.564 2.480 33.830 1.00 12.86 116 VAL B N 1
ATOM 2297 C CA . VAL B 1 116 ? 20.773 3.660 34.157 1.00 12.06 116 VAL B CA 1
ATOM 2298 C C . VAL B 1 116 ? 20.847 4.583 32.944 1.00 11.95 116 VAL B C 1
ATOM 2299 O O . VAL B 1 116 ? 21.866 5.232 32.702 1.00 13.23 116 VAL B O 1
ATOM 2303 N N . THR B 1 117 ? 19.757 4.618 32.181 1.00 10.07 117 THR B N 1
ATOM 2304 C CA . THR B 1 117 ? 19.667 5.421 30.972 1.00 8.94 117 THR B CA 1
ATOM 2305 C C . THR B 1 117 ? 19.718 6.923 31.199 1.00 8.83 117 THR B C 1
ATOM 2306 O O . THR B 1 117 ? 18.986 7.462 32.031 1.00 7.25 117 THR B O 1
ATOM 2310 N N . VAL B 1 118 ? 20.584 7.597 30.447 1.00 10.61 118 VAL B N 1
ATOM 2311 C CA . VAL B 1 118 ? 20.712 9.047 30.543 1.00 12.06 118 VAL B CA 1
ATOM 2312 C C . VAL B 1 118 ? 20.372 9.707 29.208 1.00 14.10 118 VAL B C 1
ATOM 2313 O O . VAL B 1 118 ? 20.238 10.932 29.129 1.00 16.73 118 VAL B O 1
ATOM 2317 N N . GLY B 1 119 ? 20.214 8.896 28.163 1.00 12.78 119 GLY B N 1
ATOM 2318 C CA . GLY B 1 119 ? 19.871 9.441 26.858 1.00 14.29 119 GLY B CA 1
ATOM 2319 C C . GLY B 1 119 ? 19.395 8.397 25.864 1.00 16.09 119 GLY B C 1
ATOM 2320 O O . GLY B 1 119 ? 19.945 7.296 25.816 1.00 14.05 119 GLY B O 1
ATOM 2321 N N . GLN B 1 120 ? 18.374 8.736 25.071 1.00 16.50 120 GLN B N 1
ATOM 2322 C CA . GLN B 1 120 ? 17.836 7.817 24.063 1.00 17.27 120 GLN B CA 1
ATOM 2323 C C . GLN B 1 120 ? 17.070 8.541 22.949 1.00 18.64 120 GLN B C 1
ATOM 2324 O O . GLN B 1 120 ? 16.768 9.732 23.067 1.00 17.54 120 GLN B O 1
ATOM 2330 N N . ASN B 1 121 ? 16.760 7.819 21.869 1.00 19.15 121 ASN B N 1
ATOM 2331 C CA . ASN B 1 121 ? 16.056 8.389 20.714 1.00 18.46 121 ASN B CA 1
ATOM 2332 C C . ASN B 1 121 ? 16.951 9.463 20.114 1.00 18.01 121 ASN B C 1
ATOM 2333 O O . ASN B 1 121 ? 16.487 10.522 19.692 1.00 18.01 121 ASN B O 1
ATOM 2338 N N . LEU B 1 122 ? 18.247 9.185 20.094 1.00 17.18 122 LEU B N 1
ATOM 2339 C CA . LEU B 1 122 ? 19.228 10.119 19.564 1.00 16.35 122 LEU B CA 1
ATOM 2340 C C . LEU B 1 122 ? 19.625 9.749 18.138 1.00 16.25 122 LEU B C 1
ATOM 2341 O O . LEU B 1 122 ? 19.813 8.572 17.821 1.00 13.91 122 LEU B O 1
ATOM 2346 N N . SER B 1 123 ? 19.740 10.751 17.272 1.00 16.33 123 SER B N 1
ATOM 2347 C CA . SER B 1 123 ? 20.152 10.488 15.901 1.00 16.59 123 SER B CA 1
ATOM 2348 C C . SER B 1 123 ? 21.607 10.077 16.034 1.00 17.66 123 SER B C 1
ATOM 2349 O O . SER B 1 123 ? 22.207 10.275 17.092 1.00 16.50 123 SER B O 1
ATOM 2352 N N . ASP B 1 124 ? 22.181 9.504 14.984 1.00 19.38 124 ASP B N 1
ATOM 2353 C CA . ASP B 1 124 ? 23.571 9.085 15.061 1.00 21.65 124 ASP B CA 1
ATOM 2354 C C . ASP B 1 124 ? 24.506 10.251 15.373 1.00 22.30 124 ASP B C 1
ATOM 2355 O O . ASP B 1 124 ? 25.445 10.098 16.154 1.00 22.65 124 ASP B O 1
ATOM 2360 N N . ASP B 1 125 ? 24.257 11.411 14.771 1.00 22.49 125 ASP B N 1
ATOM 2361 C CA . ASP B 1 125 ? 25.097 12.577 15.028 1.00 24.88 125 ASP B CA 1
ATOM 2362 C C . ASP B 1 125 ? 24.884 13.033 16.466 1.00 24.41 125 ASP B C 1
ATOM 2363 O O . ASP B 1 125 ? 25.837 13.308 17.196 1.00 24.29 125 ASP B O 1
ATOM 2368 N N . GLU B 1 126 ? 23.616 13.110 16.847 1.00 24.49 126 GLU B N 1
ATOM 2369 C CA . GLU B 1 126 ? 23.211 13.471 18.195 1.00 24.48 126 GLU B CA 1
ATOM 2370 C C . GLU B 1 126 ? 23.991 12.617 19.176 1.00 24.31 126 GLU B C 1
ATOM 2371 O O . GLU B 1 126 ? 24.593 13.107 20.137 1.00 24.36 126 GLU B O 1
ATOM 2377 N N . HIS B 1 127 ? 23.964 11.320 18.899 1.00 22.39 127 HIS B N 1
ATOM 2378 C CA . HIS B 1 127 ? 24.613 10.300 19.708 1.00 21.92 127 HIS B CA 1
ATOM 2379 C C . HIS B 1 127 ? 26.129 10.428 19.811 1.00 23.09 127 HIS B C 1
ATOM 2380 O O . HIS B 1 127 ? 26.697 10.247 20.887 1.00 23.05 127 HIS B O 1
ATOM 2387 N N . SER B 1 128 ? 26.782 10.731 18.696 1.00 23.82 128 SER B N 1
ATOM 2388 C CA . SER B 1 128 ? 28.232 10.874 18.686 1.00 25.65 128 SER B CA 1
ATOM 2389 C C . SER B 1 128 ? 28.636 12.029 19.593 1.00 26.22 128 SER B C 1
ATOM 2390 O O . SER B 1 128 ? 29.520 11.897 20.438 1.00 26.67 128 SER B O 1
ATOM 2393 N N . ASP B 1 129 ? 27.977 13.166 19.403 1.00 26.86 129 ASP B N 1
ATOM 2394 C CA . ASP B 1 129 ? 28.256 14.364 20.182 1.00 27.20 129 ASP B CA 1
ATOM 2395 C C . ASP B 1 129 ? 28.137 14.117 21.684 1.00 26.93 129 ASP B C 1
ATOM 2396 O O . ASP B 1 129 ? 29.044 14.456 22.446 1.00 27.68 129 ASP B O 1
ATOM 2401 N N . VAL B 1 130 ? 27.020 13.526 22.104 1.00 25.28 130 VAL B N 1
ATOM 2402 C CA . VAL B 1 130 ? 26.786 13.239 23.513 1.00 23.57 130 VAL B CA 1
ATOM 2403 C C . VAL B 1 130 ? 27.784 12.228 24.068 1.00 24.47 130 VAL B C 1
ATOM 2404 O O . VAL B 1 130 ? 28.399 12.469 25.104 1.00 21.45 130 VAL B O 1
ATOM 2408 N N . LEU B 1 131 ? 27.944 11.096 23.387 1.00 25.46 131 LEU B N 1
ATOM 2409 C CA . LEU B 1 131 ? 28.890 10.087 23.848 1.00 27.62 131 LEU B CA 1
ATOM 2410 C C . LEU B 1 131 ? 30.259 10.749 23.934 1.00 30.59 131 LEU B C 1
ATOM 2411 O O . LEU B 1 131 ? 31.078 10.407 24.790 1.00 30.98 131 LEU B O 1
ATOM 2416 N N . GLY B 1 132 ? 30.485 11.706 23.038 1.00 32.69 132 GLY B N 1
ATOM 2417 C CA . GLY B 1 132 ? 31.744 12.423 23.000 1.00 35.58 132 GLY B CA 1
ATOM 2418 C C . GLY B 1 132 ? 32.051 13.144 24.297 1.00 38.30 132 GLY B C 1
ATOM 2419 O O . GLY B 1 132 ? 33.023 12.805 24.978 1.00 38.75 132 GLY B O 1
ATOM 2420 N N . GLN B 1 133 ? 31.227 14.136 24.632 1.00 40.37 133 GLN B N 1
ATOM 2421 C CA . GLN B 1 133 ? 31.422 14.903 25.858 1.00 42.61 133 GLN B CA 1
ATOM 2422 C C . GLN B 1 133 ? 31.221 14.012 27.078 1.00 44.04 133 GLN B C 1
ATOM 2423 O O . GLN B 1 133 ? 31.811 14.246 28.116 1.00 43.95 133 GLN B O 1
ATOM 2429 N N . LEU B 1 134 ? 30.414 12.969 26.936 1.00 45.84 134 LEU B N 1
ATOM 2430 C CA . LEU B 1 134 ? 30.127 12.069 28.046 1.00 47.65 134 LEU B CA 1
ATOM 2431 C C . LEU B 1 134 ? 31.212 11.022 28.271 1.00 50.61 134 LEU B C 1
ATOM 2432 O O . LEU B 1 134 ? 31.231 10.345 29.298 1.00 50.99 134 LEU B O 1
ATOM 2437 N N . LYS B 1 135 ? 32.119 10.897 27.310 1.00 54.45 135 LYS B N 1
ATOM 2438 C CA . LYS B 1 135 ? 33.204 9.928 27.407 1.00 57.17 135 LYS B CA 1
ATOM 2439 C C . LYS B 1 135 ? 34.302 10.418 28.339 1.00 57.99 135 LYS B C 1
ATOM 2440 O O . LYS B 1 135 ? 34.873 9.641 29.104 1.00 58.13 135 LYS B O 1
ATOM 2454 N N . GLN B 1 137 ? 33.936 12.215 30.799 1.00 56.02 137 GLN B N 1
ATOM 2455 C CA . GLN B 1 137 ? 33.294 12.516 32.074 1.00 53.83 137 GLN B CA 1
ATOM 2456 C C . GLN B 1 137 ? 33.398 11.263 32.961 1.00 52.02 137 GLN B C 1
ATOM 2457 O O . GLN B 1 137 ? 32.695 10.276 32.735 1.00 53.16 137 GLN B O 1
ATOM 2463 N N . GLU B 1 138 ? 34.281 11.283 33.954 1.00 49.30 138 GLU B N 1
ATOM 2464 C CA . GLU B 1 138 ? 34.438 10.122 34.832 1.00 46.73 138 GLU B CA 1
ATOM 2465 C C . GLU B 1 138 ? 33.244 9.879 35.744 1.00 44.16 138 GLU B C 1
ATOM 2466 O O . GLU B 1 138 ? 32.427 10.770 35.979 1.00 42.97 138 GLU B O 1
ATOM 2472 N N . VAL B 1 139 ? 33.160 8.658 36.261 1.00 40.66 139 VAL B N 1
ATOM 2473 C CA . VAL B 1 139 ? 32.091 8.274 37.169 1.00 37.92 139 VAL B CA 1
ATOM 2474 C C . VAL B 1 139 ? 32.523 7.096 38.037 1.00 35.60 139 VAL B C 1
ATOM 2475 O O . VAL B 1 139 ? 32.992 6.075 37.537 1.00 34.85 139 VAL B O 1
ATOM 2479 N N . SER B 1 140 ? 32.378 7.264 39.346 1.00 33.91 140 SER B N 1
ATOM 2480 C CA . SER B 1 140 ? 32.726 6.235 40.321 1.00 32.15 140 SER B CA 1
ATOM 2481 C C . SER B 1 140 ? 31.790 6.374 41.509 1.00 30.42 140 SER B C 1
ATOM 2482 O O . SER B 1 140 ? 32.061 7.109 42.460 1.00 31.56 140 SER B O 1
ATOM 2485 N N . HIS B 1 141 ? 30.682 5.652 41.429 1.00 27.99 141 HIS B N 1
ATOM 2486 C CA . HIS B 1 141 ? 29.640 5.670 42.442 1.00 24.45 141 HIS B CA 1
ATOM 2487 C C . HIS B 1 141 ? 29.284 4.228 42.790 1.00 22.45 141 HIS B C 1
ATOM 2488 O O . HIS B 1 141 ? 29.229 3.373 41.911 1.00 21.38 141 HIS B O 1
ATOM 2495 N N . GLU B 1 142 ? 29.070 3.952 44.070 1.00 20.52 142 GLU B N 1
ATOM 2496 C CA . GLU B 1 142 ? 28.675 2.615 44.500 1.00 19.96 142 GLU B CA 1
ATOM 2497 C C . GLU B 1 142 ? 27.653 2.790 45.615 1.00 18.89 142 GLU B C 1
ATOM 2498 O O . GLU B 1 142 ? 27.778 3.693 46.440 1.00 18.63 142 GLU B O 1
ATOM 2504 N N . GLU B 1 143 ? 26.629 1.944 45.622 1.00 17.45 143 GLU B N 1
ATOM 2505 C CA . GLU B 1 143 ? 25.594 2.011 46.644 1.00 16.21 143 GLU B CA 1
ATOM 2506 C C . GLU B 1 143 ? 24.864 0.682 46.750 1.00 15.87 143 GLU B C 1
ATOM 2507 O O . GLU B 1 143 ? 25.120 -0.240 45.976 1.00 15.84 143 GLU B O 1
ATOM 2513 N N . ILE B 1 144 ? 23.958 0.592 47.719 1.00 14.71 144 ILE B N 1
ATOM 2514 C CA . ILE B 1 144 ? 23.163 -0.611 47.928 1.00 16.45 144 ILE B CA 1
ATOM 2515 C C . ILE B 1 144 ? 21.700 -0.214 47.821 1.00 15.39 144 ILE B C 1
ATOM 2516 O O . ILE B 1 144 ? 21.282 0.764 48.430 1.00 15.70 144 ILE B O 1
ATOM 2521 N N . VAL B 1 145 ? 20.929 -0.962 47.036 1.00 14.42 145 VAL B N 1
ATOM 2522 C CA . VAL B 1 145 ? 19.505 -0.678 46.867 1.00 14.45 145 VAL B CA 1
ATOM 2523 C C . VAL B 1 145 ? 18.726 -1.811 47.528 1.00 15.32 145 VAL B C 1
ATOM 2524 O O . VAL B 1 145 ? 18.854 -2.978 47.139 1.00 16.31 145 VAL B O 1
ATOM 2528 N N . ASP B 1 146 ? 17.913 -1.457 48.522 1.00 14.95 146 ASP B N 1
ATOM 2529 C CA . ASP B 1 146 ? 17.157 -2.440 49.293 1.00 15.91 146 ASP B CA 1
ATOM 2530 C C . ASP B 1 146 ? 15.693 -2.676 48.923 1.00 15.43 146 ASP B C 1
ATOM 2531 O O . ASP B 1 146 ? 14.938 -3.221 49.728 1.00 13.60 146 ASP B O 1
ATOM 2536 N N . ARG B 1 147 ? 15.284 -2.290 47.719 1.00 15.63 147 ARG B N 1
ATOM 2537 C CA . ARG B 1 147 ? 13.892 -2.497 47.316 1.00 14.77 147 ARG B CA 1
ATOM 2538 C C . ARG B 1 147 ? 13.708 -2.284 45.826 1.00 14.16 147 ARG B C 1
ATOM 2539 O O . ARG B 1 147 ? 14.573 -1.712 45.167 1.00 15.07 147 ARG B O 1
ATOM 2547 N N . PHE B 1 148 ? 12.592 -2.770 45.294 1.00 14.50 148 PHE B N 1
ATOM 2548 C CA . PHE B 1 148 ? 12.278 -2.557 43.887 1.00 14.54 148 PHE B CA 1
ATOM 2549 C C . PHE B 1 148 ? 10.809 -2.159 43.779 1.00 14.12 148 PHE B C 1
ATOM 2550 O O . PHE B 1 148 ? 10.020 -2.425 44.690 1.00 13.15 148 PHE B O 1
ATOM 2558 N N . HIS B 1 149 ? 10.448 -1.497 42.685 1.00 13.73 149 HIS B N 1
ATOM 2559 C CA . HIS B 1 149 ? 9.082 -1.029 42.513 1.00 13.67 149 HIS B CA 1
ATOM 2560 C C . HIS B 1 149 ? 8.343 -1.602 41.325 1.00 13.84 149 HIS B C 1
ATOM 2561 O O . HIS B 1 149 ? 8.925 -1.832 40.266 1.00 14.63 149 HIS B O 1
ATOM 2568 N N . LEU B 1 150 ? 7.046 -1.815 41.518 1.00 13.68 150 LEU B N 1
ATOM 2569 C CA . LEU B 1 150 ? 6.173 -2.306 40.467 1.00 14.10 150 LEU B CA 1
ATOM 2570 C C . LEU B 1 150 ? 5.453 -1.049 39.990 1.00 14.45 150 LEU B C 1
ATOM 2571 O O . LEU B 1 150 ? 4.911 -0.290 40.801 1.00 16.40 150 LEU B O 1
ATOM 2576 N N . LEU B 1 151 ? 5.453 -0.825 38.684 1.00 13.58 151 LEU B N 1
ATOM 2577 C CA . LEU B 1 151 ? 4.814 0.352 38.123 1.00 14.59 151 LEU B CA 1
ATOM 2578 C C . LEU B 1 151 ? 3.864 -0.013 36.992 1.00 14.45 151 LEU B C 1
ATOM 2579 O O . LEU B 1 151 ? 3.877 -1.136 36.491 1.00 13.76 151 LEU B O 1
ATOM 2584 N N . TYR B 1 152 ? 3.033 0.945 36.599 1.00 13.77 152 TYR B N 1
ATOM 2585 C CA . TYR B 1 152 ? 2.113 0.754 35.492 1.00 12.71 152 TYR B CA 1
ATOM 2586 C C . TYR B 1 152 ? 2.136 2.037 34.667 1.00 14.20 152 TYR B C 1
ATOM 2587 O O . TYR B 1 152 ? 2.365 3.130 35.201 1.00 12.48 152 TYR B O 1
ATOM 2596 N N . GLN B 1 153 ? 1.917 1.907 33.363 1.00 13.90 153 GLN B N 1
ATOM 2597 C CA . GLN B 1 153 ? 1.976 3.062 32.480 1.00 14.82 153 GLN B CA 1
ATOM 2598 C C . GLN B 1 153 ? 0.667 3.823 32.308 1.00 15.37 153 GLN B C 1
ATOM 2599 O O . GLN B 1 153 ? -0.414 3.231 32.263 1.00 13.92 153 GLN B O 1
ATOM 2605 N N . LEU B 1 154 ? 0.775 5.147 32.234 1.00 15.12 154 LEU B N 1
ATOM 2606 C CA . LEU B 1 154 ? -0.391 5.992 32.038 1.00 15.94 154 LEU B CA 1
ATOM 2607 C C . LEU B 1 154 ? -0.578 6.179 30.545 1.00 16.38 154 LEU B C 1
ATOM 2608 O O . LEU B 1 154 ? 0.266 5.767 29.755 1.00 17.25 154 LEU B O 1
ATOM 2613 N N . GLU B 1 155 ? -1.679 6.808 30.161 1.00 17.13 155 GLU B N 1
ATOM 2614 C CA . GLU B 1 155 ? -1.965 7.039 28.755 1.00 16.99 155 GLU B CA 1
ATOM 2615 C C . GLU B 1 155 ? -0.954 8.004 28.136 1.00 15.10 155 GLU B C 1
ATOM 2616 O O . GLU B 1 155 ? -0.662 7.929 26.943 1.00 14.30 155 GLU B O 1
ATOM 2622 N N . ASN B 1 156 ? -0.416 8.912 28.942 1.00 1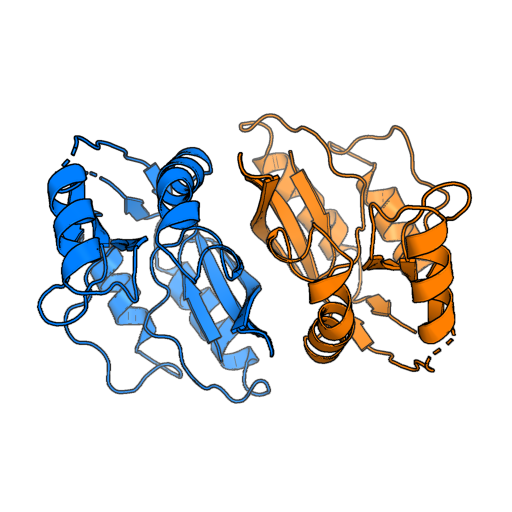2.10 156 ASN B N 1
ATOM 2623 C CA . ASN B 1 156 ? 0.550 9.875 28.429 1.00 12.97 156 ASN B CA 1
ATOM 2624 C C . ASN B 1 156 ? 1.954 9.268 28.343 1.00 12.85 156 ASN B C 1
ATOM 2625 O O . ASN B 1 156 ? 2.923 9.942 27.988 1.00 12.30 156 ASN B O 1
ATOM 2630 N N . GLY B 1 157 ? 2.051 7.983 28.669 1.00 13.87 157 GLY B N 1
ATOM 2631 C CA . GLY B 1 157 ? 3.326 7.294 28.613 1.00 12.82 157 GLY B CA 1
ATOM 2632 C C . GLY B 1 157 ? 4.115 7.295 29.910 1.00 13.74 157 GLY B C 1
ATOM 2633 O O . GLY B 1 157 ? 5.058 6.513 30.058 1.00 14.41 157 GLY B O 1
ATOM 2634 N N . SER B 1 158 ? 3.744 8.155 30.856 1.00 11.87 158 SER B N 1
ATOM 2635 C CA . SER B 1 158 ? 4.474 8.215 32.119 1.00 11.46 158 SER B CA 1
ATOM 2636 C C . SER B 1 158 ? 4.203 6.977 32.960 1.00 11.45 158 SER B C 1
ATOM 2637 O O . SER B 1 158 ? 3.299 6.194 32.656 1.00 10.66 158 SER B O 1
ATOM 2640 N N . TRP B 1 159 ? 4.994 6.805 34.018 1.00 11.44 159 TRP B N 1
ATOM 2641 C CA . TRP B 1 159 ? 4.863 5.647 34.890 1.00 9.80 159 TRP B CA 1
ATOM 2642 C C . TRP B 1 159 ? 4.564 5.987 36.348 1.00 10.20 159 TRP B C 1
ATOM 2643 O O . TRP B 1 159 ? 5.212 6.849 36.941 1.00 12.36 159 TRP B O 1
ATOM 2654 N N . THR B 1 160 ? 3.590 5.281 36.919 1.00 8.20 160 THR B N 1
ATOM 2655 C CA . THR B 1 160 ? 3.176 5.481 38.303 1.00 8.05 160 THR B CA 1
ATOM 2656 C C . THR B 1 160 ? 3.481 4.237 39.134 1.00 8.06 160 THR B C 1
ATOM 2657 O O . THR B 1 160 ? 3.274 3.115 38.681 1.00 10.63 160 THR B O 1
ATOM 2661 N N . VAL B 1 161 ? 3.982 4.438 40.348 1.00 7.50 161 VAL B N 1
ATOM 2662 C CA . VAL B 1 161 ? 4.310 3.319 41.223 1.00 8.52 161 VAL B CA 1
ATOM 2663 C C . VAL B 1 161 ? 3.038 2.719 41.806 1.00 9.92 161 VAL B C 1
ATOM 2664 O O . VAL B 1 161 ? 2.152 3.450 42.249 1.00 9.23 161 VAL B O 1
ATOM 2668 N N . TYR B 1 162 ? 2.948 1.392 41.803 1.00 10.39 162 TYR B N 1
ATOM 2669 C CA . TYR B 1 162 ? 1.787 0.712 42.369 1.00 11.13 162 TYR B CA 1
ATOM 2670 C C . TYR B 1 162 ? 2.174 0.186 43.752 1.00 12.09 162 TYR B C 1
ATOM 2671 O O . TYR B 1 162 ? 1.473 0.428 44.738 1.00 11.50 162 TYR B O 1
ATOM 2680 N N . GLU B 1 163 ? 3.303 -0.514 43.824 1.00 10.27 163 GLU B N 1
ATOM 2681 C CA . GLU B 1 163 ? 3.765 -1.065 45.088 1.00 12.62 163 GLU B CA 1
ATOM 2682 C C . GLU B 1 163 ? 5.293 -1.157 45.195 1.00 12.50 163 GLU B C 1
ATOM 2683 O O . GLU B 1 163 ? 6.001 -1.308 44.192 1.00 11.13 163 GLU B O 1
ATOM 2689 N N . THR B 1 164 ? 5.793 -1.047 46.422 1.00 12.16 164 THR B N 1
ATOM 2690 C CA . THR B 1 164 ? 7.222 -1.132 46.689 1.00 13.42 164 THR B CA 1
ATOM 2691 C C . THR B 1 164 ? 7.466 -2.476 47.351 1.00 13.40 164 THR B C 1
ATOM 2692 O O . THR B 1 164 ? 6.604 -2.979 48.066 1.00 13.06 164 THR B O 1
ATOM 2696 N N . PHE B 1 165 ? 8.634 -3.060 47.113 1.00 14.79 165 PHE B N 1
ATOM 2697 C CA . PHE B 1 165 ? 8.959 -4.359 47.693 1.00 15.09 165 PHE B CA 1
ATOM 2698 C C . PHE B 1 165 ? 10.343 -4.309 48.327 1.00 16.52 165 PHE B C 1
ATOM 2699 O O . PHE B 1 165 ? 11.327 -3.980 47.657 1.00 16.35 165 PHE B O 1
ATOM 2707 N N . LEU B 1 166 ? 10.409 -4.630 49.618 1.00 17.10 166 LEU B N 1
ATOM 2708 C CA . LEU B 1 166 ? 11.664 -4.624 50.366 1.00 19.10 166 LEU B CA 1
ATOM 2709 C C . LEU B 1 166 ? 12.399 -5.942 50.125 1.00 19.99 166 LEU B C 1
ATOM 2710 O O . LEU B 1 166 ? 11.772 -6.995 49.989 1.00 18.50 166 LEU B O 1
ATOM 2715 N N . LEU B 1 167 ? 13.727 -5.881 50.085 1.00 21.13 167 LEU B N 1
ATOM 2716 C CA . LEU B 1 167 ? 14.550 -7.063 49.839 1.00 23.12 167 LEU B CA 1
ATOM 2717 C C . LEU B 1 167 ? 15.160 -7.715 51.091 1.00 24.54 167 LEU B C 1
ATOM 2718 O O . LEU B 1 167 ? 15.980 -7.108 51.780 1.00 23.76 167 LEU B O 1
ATOM 2723 N N . GLY B 1 168 ? 14.755 -8.955 51.367 1.00 27.03 168 GLY B N 1
ATOM 2724 C CA . GLY B 1 168 ? 15.277 -9.704 52.505 1.00 30.18 168 GLY B CA 1
ATOM 2725 C C . GLY B 1 168 ? 14.779 -9.354 53.900 1.00 32.42 168 GLY B C 1
ATOM 2726 O O . GLY B 1 168 ? 13.924 -10.095 54.432 1.00 33.93 168 GLY B O 1
#

Foldseek 3Di:
DKWKWFDDDPVVQVVLLVQLVPANPCSVFETWIWTRFDDDDDDVVCCVVVVVLVQVLLAPAFWAKWKWFWDAPPPVFLWIWGFTDDDVRVVVSSVSCQDDPNPDDGDDDRGTTTTSHGPDDPVVSVVVCVVTSDTDIDMDTTFKMFMWDADPVGHIDTDDMHGRD/DKFKWFADDVVVQVVLLVQQVPAPPCSVFETWTWGLEDGDDDDPVRCVVVVVLLQVLQAPAFWAKWWWAWDAPPPVFLWIWDFTDDDVRSLVSSQSCCPDPVPDPDRDPDTTTTTSHGPADVVRSCVCVVVRSPIDTDMDTTFKMFMWDADPVGHIDTDDIHGHD

Nearest PDB structures (foldseek):
  2d4g-assembly1_B  TM=9.904E-01  e=2.587E-29  Bacillus subtilis
  1jh6-assembly1_A  TM=7.179E-01  e=2.790E-06  Arabidopsis thaliana
  1fsi-assembly3_C  TM=6.589E-01  e=8.343E-06  Arabidopsis thaliana
  1fsi-assembly1_A  TM=6.290E-01  e=7.876E-06  Arabidopsis thaliana
  1fsi-assembly2_B  TM=6.436E-01  e=1.981E-05  Arabidopsis thaliana

Secondary structure (DSSP, 8-state):
-EEEEB---HHHHHHHHHHHHHH-GGGGTS-S-B--SS-B---GGGHHHHHHHHHHHHHT--PEEE--EEEE-TTT---EEEEPPP-HHHHHHHHHTTSGGG-S---S----EEEEE-S--HHHHHHHHHHH-------EEE-EEEEEEE-TTS-EEEEEEEE--/-EEEEE---HHHHHHHHHHHHHH-GGGGTS-S-EEEEEEE---GGGSHHHHHHHHHHHHT--PEEE--EEEE-TTS---EEEE----HHHHHHHHHTTSGGG--S-------EEEEE-S--HHHHHHHHHHH-------EEE-EEEEEEE-TTS-EEEEEEEE--